Protein AF-A0A6J2Y564-F1 (afdb_monomer)

Structure (mmCIF, N/CA/C/O backbone):
data_AF-A0A6J2Y564-F1
#
_entry.id   AF-A0A6J2Y564-F1
#
loop_
_atom_site.group_PDB
_atom_site.id
_atom_site.type_symbol
_atom_site.label_atom_id
_atom_site.label_alt_id
_atom_site.label_comp_id
_atom_site.label_asym_id
_atom_site.label_entity_id
_atom_site.label_seq_id
_atom_site.pdbx_PDB_ins_code
_atom_site.Cartn_x
_atom_site.Cartn_y
_atom_site.Cartn_z
_atom_site.occupancy
_atom_site.B_iso_or_equiv
_atom_site.auth_seq_id
_atom_site.auth_comp_id
_atom_site.auth_asym_id
_atom_site.auth_atom_id
_atom_site.pdbx_PDB_model_num
ATOM 1 N N . MET A 1 1 ? 2.129 -0.750 -17.381 1.00 76.56 1 MET A N 1
ATOM 2 C CA . MET A 1 1 ? 3.018 -1.413 -16.409 1.00 76.56 1 MET A CA 1
ATOM 3 C C . MET A 1 1 ? 2.260 -1.515 -15.100 1.00 76.56 1 MET A C 1
ATOM 5 O O . MET A 1 1 ? 1.665 -0.506 -14.734 1.00 76.56 1 MET A O 1
ATOM 9 N N . PRO A 1 2 ? 2.209 -2.691 -14.457 1.00 85.94 2 PRO A N 1
ATOM 10 C CA . PRO A 1 2 ? 1.549 -2.829 -13.163 1.00 85.94 2 PRO A CA 1
ATOM 11 C C . PRO A 1 2 ? 2.363 -2.130 -12.068 1.00 85.94 2 PRO A C 1
ATOM 13 O O . PRO A 1 2 ? 3.592 -2.163 -12.100 1.00 85.94 2 PRO A O 1
ATOM 16 N N . ARG A 1 3 ? 1.668 -1.519 -11.105 1.00 89.88 3 ARG A N 1
ATOM 17 C CA . ARG A 1 3 ? 2.281 -0.888 -9.922 1.00 89.88 3 ARG A CA 1
ATOM 18 C C . ARG A 1 3 ? 2.756 -1.897 -8.881 1.00 89.88 3 ARG A C 1
ATOM 20 O O . ARG A 1 3 ? 3.649 -1.592 -8.099 1.00 89.88 3 ARG A O 1
ATOM 27 N N . TYR A 1 4 ? 2.162 -3.087 -8.864 1.00 93.25 4 TYR A N 1
ATOM 28 C CA . TYR A 1 4 ? 2.417 -4.104 -7.850 1.00 93.25 4 TYR A CA 1
ATOM 29 C C . TYR A 1 4 ? 2.691 -5.460 -8.489 1.00 93.25 4 TYR A C 1
ATOM 31 O O . TYR A 1 4 ? 2.120 -5.795 -9.529 1.00 93.25 4 TYR A O 1
ATOM 39 N N . ALA A 1 5 ? 3.555 -6.246 -7.854 1.00 95.00 5 ALA A N 1
ATOM 40 C CA . ALA A 1 5 ? 3.764 -7.649 -8.186 1.00 95.00 5 ALA A CA 1
ATOM 41 C C . ALA A 1 5 ? 4.080 -8.456 -6.923 1.00 95.00 5 ALA A C 1
ATOM 43 O O . ALA A 1 5 ? 4.632 -7.934 -5.958 1.00 95.00 5 ALA A O 1
ATOM 44 N N . VAL A 1 6 ? 3.737 -9.741 -6.935 1.00 95.62 6 VAL A N 1
ATOM 45 C CA . VAL A 1 6 ? 3.951 -10.635 -5.792 1.00 95.62 6 VAL A CA 1
ATOM 46 C C . VAL A 1 6 ? 5.373 -11.197 -5.816 1.00 95.62 6 VAL A C 1
ATOM 48 O O . VAL A 1 6 ? 5.891 -11.572 -6.874 1.00 95.62 6 VAL A O 1
ATOM 51 N N . LYS A 1 7 ? 6.007 -11.274 -4.643 1.00 95.44 7 LYS A N 1
ATOM 52 C CA . LYS A 1 7 ? 7.303 -11.933 -4.434 1.00 95.44 7 LYS A CA 1
ATOM 53 C C . LYS A 1 7 ? 7.306 -13.359 -5.005 1.00 95.44 7 LYS A C 1
ATOM 55 O O . LYS A 1 7 ? 6.347 -14.106 -4.862 1.00 95.44 7 LYS A O 1
ATOM 60 N N . GLY A 1 8 ? 8.395 -13.738 -5.669 1.00 95.94 8 GLY A N 1
ATOM 61 C CA . GLY A 1 8 ? 8.552 -15.013 -6.375 1.00 95.94 8 GLY A CA 1
ATOM 62 C C . GLY A 1 8 ? 7.826 -15.077 -7.724 1.00 95.94 8 GLY A C 1
ATOM 63 O O . GLY A 1 8 ? 8.128 -15.951 -8.532 1.00 95.94 8 GLY A O 1
ATOM 64 N N . GLY A 1 9 ? 6.922 -14.134 -8.003 1.00 95.44 9 GLY A N 1
ATOM 65 C CA . GLY A 1 9 ? 6.159 -14.064 -9.243 1.00 95.44 9 GLY A CA 1
ATOM 66 C C . GLY A 1 9 ? 6.954 -13.528 -10.436 1.00 95.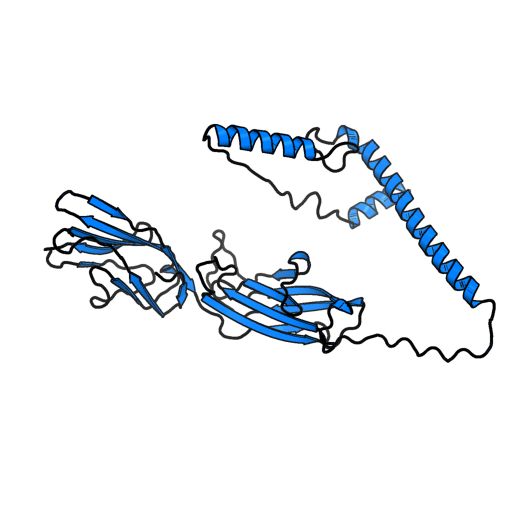44 9 GLY A C 1
ATOM 67 O O . GLY A 1 9 ? 8.188 -13.521 -10.462 1.00 95.44 9 GLY A O 1
ATOM 68 N N . SER A 1 10 ? 6.222 -13.065 -11.451 1.00 95.56 10 SER A N 1
ATOM 69 C CA . SER A 1 10 ? 6.794 -12.438 -12.644 1.00 95.56 10 SER A CA 1
ATOM 70 C C . SER A 1 10 ? 5.999 -11.209 -13.063 1.00 95.56 10 SER A C 1
ATOM 72 O O . SER A 1 10 ? 4.785 -11.172 -12.879 1.00 95.56 10 SER A O 1
ATOM 74 N N . VAL A 1 11 ? 6.669 -10.236 -13.673 1.00 94.62 11 VAL A N 1
ATOM 75 C CA . VAL A 1 11 ? 6.058 -9.010 -14.188 1.00 94.62 11 VAL A CA 1
ATOM 76 C C . VAL A 1 11 ? 6.563 -8.730 -15.597 1.00 94.62 11 VAL A C 1
ATOM 78 O O . VAL A 1 11 ? 7.736 -8.942 -15.892 1.00 94.62 11 VAL A O 1
ATOM 81 N N . THR A 1 12 ? 5.675 -8.266 -16.477 1.00 94.44 12 THR A N 1
ATOM 82 C CA . THR A 1 12 ? 6.045 -7.835 -17.832 1.00 94.44 12 THR A CA 1
ATOM 83 C C . THR A 1 12 ? 5.961 -6.320 -17.931 1.00 94.44 12 THR A C 1
ATOM 85 O O . THR A 1 12 ? 4.898 -5.728 -17.723 1.00 94.44 12 THR A O 1
ATOM 88 N N . LEU A 1 13 ? 7.084 -5.697 -18.263 1.00 93.25 13 LEU A N 1
ATOM 89 C CA . LEU A 1 13 ? 7.193 -4.2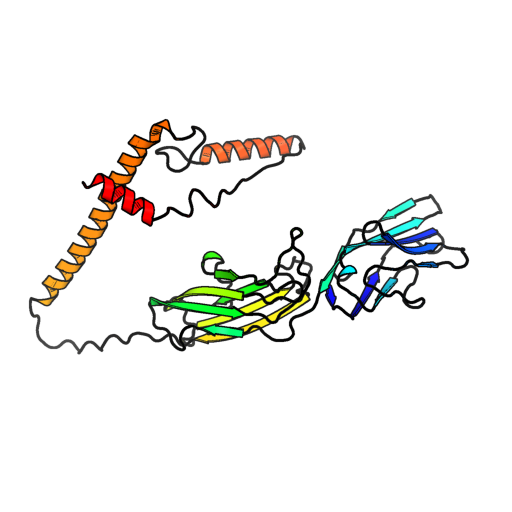73 -18.536 1.00 93.25 13 LEU A CA 1
ATOM 90 C C . LEU A 1 13 ? 7.023 -4.061 -20.041 1.00 93.25 13 LEU A C 1
ATOM 92 O O . LEU A 1 13 ? 7.479 -4.881 -20.837 1.00 93.25 13 LEU A O 1
ATOM 96 N N . ARG A 1 14 ? 6.322 -2.992 -20.429 1.00 93.62 14 ARG A N 1
ATOM 97 C CA . ARG A 1 14 ? 6.002 -2.683 -21.831 1.00 93.62 14 ARG A CA 1
ATOM 98 C C . ARG A 1 14 ? 6.425 -1.260 -22.166 1.00 93.62 14 ARG A C 1
ATOM 100 O O . ARG A 1 14 ? 6.040 -0.343 -21.443 1.00 93.62 14 ARG A O 1
ATOM 107 N N . CYS A 1 15 ? 7.150 -1.100 -23.265 1.00 92.81 15 CYS A N 1
ATOM 108 C CA . CYS A 1 15 ? 7.585 0.178 -23.803 1.00 92.81 15 CYS A CA 1
ATOM 109 C C . CYS A 1 15 ? 6.796 0.448 -25.088 1.00 92.81 15 CYS A C 1
ATOM 111 O O . CYS A 1 15 ? 7.155 -0.000 -26.178 1.00 92.81 15 CYS A O 1
ATOM 113 N N . ASN A 1 16 ? 5.669 1.145 -24.947 1.00 90.81 16 ASN A N 1
ATOM 114 C CA . ASN A 1 16 ? 4.780 1.447 -26.065 1.00 90.81 16 ASN A CA 1
ATOM 115 C C . ASN A 1 16 ? 5.221 2.744 -26.748 1.00 90.81 16 ASN A C 1
ATOM 117 O O . ASN A 1 16 ? 4.757 3.824 -26.395 1.00 90.81 16 ASN A O 1
ATOM 121 N N . TYR A 1 17 ? 6.102 2.626 -27.737 1.00 91.81 17 TYR A N 1
ATOM 122 C CA . TYR A 1 17 ? 6.496 3.730 -28.609 1.00 91.81 17 TYR A CA 1
ATOM 123 C C . TYR A 1 17 ? 5.911 3.560 -30.023 1.00 91.81 17 TYR A C 1
ATOM 125 O O . TYR A 1 17 ? 5.610 2.449 -30.467 1.00 91.81 17 TYR A O 1
ATOM 133 N N . SER A 1 18 ? 5.773 4.675 -30.744 1.00 91.12 18 SER A N 1
ATOM 134 C CA . SER A 1 18 ? 5.192 4.761 -32.097 1.00 91.12 18 SER A CA 1
ATOM 135 C C . SER A 1 18 ? 6.226 4.920 -33.225 1.00 91.12 18 SER A C 1
ATOM 137 O O . SER A 1 18 ? 5.864 5.093 -34.387 1.00 91.12 18 SER A O 1
ATOM 139 N N . VAL A 1 19 ? 7.517 4.844 -32.897 1.00 90.75 19 VAL A N 1
ATOM 140 C CA . VAL A 1 19 ? 8.640 4.795 -33.846 1.00 90.75 19 VAL A CA 1
ATOM 141 C C . VAL A 1 19 ? 8.488 3.618 -34.810 1.00 90.75 19 VAL A C 1
ATOM 143 O O . VAL A 1 19 ? 8.289 2.477 -34.389 1.00 90.75 19 VAL A O 1
ATOM 146 N N . LYS A 1 20 ? 8.617 3.894 -36.110 1.00 90.62 20 LYS A N 1
ATOM 147 C CA . LYS A 1 20 ? 8.592 2.857 -37.142 1.00 90.62 20 LYS A CA 1
ATOM 148 C C . LYS A 1 20 ? 9.872 2.004 -37.099 1.00 90.62 20 LYS A C 1
ATOM 150 O O . LYS A 1 20 ? 10.947 2.571 -36.879 1.00 90.62 20 LYS A O 1
ATOM 155 N N . PRO A 1 21 ? 9.804 0.683 -37.353 1.00 88.94 21 PRO A N 1
ATOM 156 C CA . PRO A 1 21 ? 10.964 -0.208 -37.270 1.00 88.94 21 PRO A CA 1
ATOM 157 C C . PRO A 1 21 ? 12.165 0.246 -38.108 1.00 88.94 21 PRO A C 1
ATOM 159 O O . PRO A 1 21 ? 13.310 0.054 -37.706 1.00 88.94 21 PRO A O 1
ATOM 162 N N . GLU A 1 22 ? 11.940 0.877 -39.262 1.00 90.38 22 GLU A N 1
ATOM 163 C CA . GLU A 1 22 ? 12.984 1.419 -40.134 1.00 90.38 22 GLU A CA 1
ATOM 164 C C . GLU A 1 22 ? 13.801 2.545 -39.481 1.00 90.38 22 GLU A C 1
ATOM 166 O O . GLU A 1 22 ? 15.002 2.624 -39.724 1.00 90.38 22 GLU A O 1
ATOM 171 N N . HIS A 1 23 ? 13.181 3.354 -38.620 1.00 91.94 23 HIS A N 1
ATOM 172 C CA . HIS A 1 23 ? 13.775 4.546 -38.004 1.00 91.94 23 HIS A CA 1
ATOM 173 C C . HIS A 1 23 ? 14.333 4.300 -36.602 1.00 91.94 23 HIS A C 1
ATOM 175 O O . HIS A 1 23 ? 15.101 5.116 -36.087 1.00 91.94 23 HIS A O 1
ATOM 181 N N . LEU A 1 24 ? 13.933 3.195 -35.975 1.00 92.56 24 LEU A N 1
ATOM 182 C CA . LEU A 1 24 ? 14.399 2.830 -34.651 1.00 92.56 24 LEU A CA 1
ATOM 183 C C . LEU A 1 24 ? 15.890 2.493 -34.669 1.00 92.56 24 LEU A C 1
ATOM 185 O O . LEU A 1 24 ? 16.340 1.665 -35.459 1.00 92.56 24 LEU A O 1
ATOM 189 N N . HIS A 1 25 ? 16.632 3.087 -33.743 1.00 94.25 25 HIS A N 1
ATOM 190 C CA . HIS A 1 25 ? 18.052 2.822 -33.555 1.00 94.25 25 HIS A CA 1
ATOM 191 C C . HIS A 1 25 ? 18.307 1.964 -32.312 1.00 94.25 25 HIS A C 1
ATOM 193 O O . HIS A 1 25 ? 19.020 0.959 -32.370 1.00 94.25 25 HIS A O 1
ATOM 199 N N . LYS A 1 26 ? 17.712 2.348 -31.176 1.00 95.06 26 LYS A N 1
ATOM 200 C CA . LYS A 1 26 ? 18.028 1.761 -29.871 1.00 95.06 26 LYS A CA 1
ATOM 201 C C . LYS A 1 26 ? 16.852 1.861 -28.899 1.00 95.06 26 LYS A C 1
ATOM 203 O O . LYS A 1 26 ? 16.151 2.871 -28.890 1.00 95.06 26 LYS A O 1
ATOM 208 N N . VAL A 1 27 ? 16.681 0.837 -28.061 1.00 96.12 27 VAL A N 1
ATOM 209 C CA . VAL A 1 27 ? 15.759 0.839 -26.911 1.00 96.12 27 VAL A CA 1
ATOM 210 C C . VAL A 1 27 ? 16.530 0.439 -25.660 1.00 96.12 27 VAL A C 1
ATOM 212 O O . VAL A 1 27 ? 17.226 -0.575 -25.657 1.00 96.12 27 VAL A O 1
ATOM 215 N N . GLU A 1 28 ? 16.420 1.225 -24.595 1.00 96.19 28 GLU A N 1
ATOM 216 C CA . GLU A 1 28 ? 17.064 0.967 -23.306 1.00 96.19 28 GLU A CA 1
ATOM 217 C C . GLU A 1 28 ? 16.005 0.874 -22.212 1.00 96.19 28 GLU A C 1
ATOM 219 O O . GLU A 1 28 ? 15.118 1.715 -22.132 1.00 96.19 28 GLU A O 1
ATOM 224 N N . TRP A 1 29 ? 16.107 -0.145 -21.367 1.00 95.69 29 TRP A N 1
ATOM 225 C CA . TRP A 1 29 ? 15.261 -0.354 -20.198 1.00 95.69 29 TRP A CA 1
ATOM 226 C C . TRP A 1 29 ? 16.064 -0.061 -18.948 1.00 95.69 29 TRP A C 1
ATOM 228 O O . TRP A 1 29 ? 17.158 -0.609 -18.788 1.00 95.69 29 TRP A O 1
ATOM 238 N N . LEU A 1 30 ? 15.518 0.772 -18.068 1.00 95.19 30 LEU A N 1
ATOM 239 C CA . LEU A 1 30 ? 16.213 1.242 -16.879 1.00 95.19 30 LEU A CA 1
ATOM 240 C C . LEU A 1 30 ? 15.359 1.046 -15.628 1.00 95.19 30 LEU A C 1
ATOM 242 O O . LEU A 1 30 ? 14.127 1.090 -15.684 1.00 95.19 30 LEU A O 1
ATOM 246 N N . LYS A 1 31 ? 16.044 0.840 -14.501 1.00 94.75 31 LYS A N 1
ATOM 247 C CA . LYS A 1 31 ? 15.491 0.902 -13.148 1.00 94.75 31 LYS A CA 1
ATOM 248 C C . LYS A 1 31 ? 16.293 1.936 -12.362 1.00 94.75 31 LYS A C 1
ATOM 250 O O . LYS A 1 31 ? 17.443 1.681 -12.020 1.00 94.75 31 LYS A O 1
ATOM 255 N N . GLY A 1 32 ? 15.709 3.096 -12.077 1.00 91.38 32 GLY A N 1
ATOM 256 C CA . GLY A 1 32 ? 16.474 4.240 -11.572 1.00 91.38 32 GLY A CA 1
ATOM 257 C C . GLY A 1 32 ? 17.597 4.608 -12.550 1.00 91.38 32 GLY A C 1
ATOM 258 O O . GLY A 1 32 ? 17.326 4.977 -13.691 1.00 91.38 32 GLY A O 1
ATOM 259 N N . GLU A 1 33 ? 18.850 4.466 -12.130 1.00 90.00 33 GLU A N 1
ATOM 260 C CA . GLU A 1 33 ? 20.025 4.722 -12.980 1.00 90.00 33 GLU A CA 1
ATOM 261 C C . GLU A 1 33 ? 20.599 3.445 -13.626 1.00 90.00 33 GLU A C 1
ATOM 263 O O . GLU A 1 33 ? 21.402 3.518 -14.560 1.00 90.00 33 GLU A O 1
ATOM 268 N N . ASP A 1 34 ? 20.155 2.263 -13.186 1.00 92.69 34 ASP A N 1
ATOM 269 C CA . ASP A 1 34 ? 20.691 0.980 -13.635 1.00 92.69 34 ASP A CA 1
ATOM 270 C C . ASP A 1 34 ? 20.074 0.543 -14.968 1.00 92.69 34 ASP A C 1
ATOM 272 O O . ASP A 1 34 ? 18.851 0.458 -15.122 1.00 92.69 34 ASP A O 1
ATOM 276 N N . LYS A 1 35 ? 20.924 0.187 -15.938 1.00 94.06 35 LYS A N 1
ATOM 277 C CA . LYS A 1 35 ? 20.485 -0.395 -17.215 1.00 94.06 35 LYS A CA 1
ATOM 278 C C . LYS A 1 35 ? 20.182 -1.879 -17.054 1.00 94.06 35 LYS A C 1
ATOM 280 O O . LYS A 1 35 ? 21.032 -2.644 -16.616 1.00 94.06 35 LYS A O 1
ATOM 285 N N . LEU A 1 36 ? 18.998 -2.293 -17.492 1.00 94.38 36 LEU A N 1
ATOM 286 C CA . LEU A 1 36 ? 18.518 -3.676 -17.413 1.00 94.38 36 LEU A CA 1
ATOM 287 C C . LEU A 1 36 ? 18.743 -4.422 -18.726 1.00 94.38 36 LEU A C 1
ATOM 289 O O . LEU A 1 36 ? 19.317 -5.510 -18.759 1.00 94.38 36 LEU A O 1
ATOM 293 N N . VAL A 1 37 ? 18.281 -3.814 -19.822 1.00 95.06 37 VAL A N 1
ATOM 294 C CA . VAL A 1 37 ? 18.328 -4.366 -21.178 1.00 95.06 37 VAL A CA 1
ATOM 295 C C . VAL A 1 37 ? 18.544 -3.234 -22.166 1.00 95.06 37 VAL A C 1
ATOM 297 O O . VAL A 1 37 ? 17.922 -2.181 -22.065 1.00 95.06 37 VAL A O 1
ATOM 300 N N . GLN A 1 38 ? 19.405 -3.462 -23.148 1.00 95.44 38 GLN A N 1
ATOM 301 C CA . GLN A 1 38 ? 19.625 -2.574 -24.276 1.00 95.44 38 GLN A CA 1
ATOM 302 C C . GLN A 1 38 ? 19.476 -3.369 -25.567 1.00 95.44 38 GLN A C 1
ATOM 304 O O . GLN A 1 38 ? 20.167 -4.366 -25.767 1.00 95.44 38 GLN A O 1
ATOM 309 N N . TYR A 1 39 ? 18.618 -2.880 -26.450 1.00 95.31 39 TYR A N 1
ATOM 310 C CA . TYR A 1 39 ? 18.485 -3.318 -27.830 1.00 95.31 39 TYR A CA 1
ATOM 311 C C . TYR A 1 39 ? 19.121 -2.284 -28.760 1.00 95.31 39 TYR A C 1
ATOM 313 O O . TYR A 1 39 ? 18.840 -1.095 -28.628 1.00 95.31 39 TYR A O 1
ATOM 321 N N . VAL A 1 40 ? 19.951 -2.727 -29.707 1.00 95.06 40 VAL A N 1
ATOM 322 C CA . VAL A 1 40 ? 20.530 -1.887 -30.767 1.00 95.06 40 VAL A CA 1
ATOM 323 C C . VAL A 1 40 ? 20.298 -2.553 -32.116 1.00 95.06 40 VAL A C 1
ATOM 325 O O . VAL A 1 40 ? 20.744 -3.683 -32.350 1.00 95.06 40 VAL A O 1
ATOM 328 N N . LYS A 1 41 ? 19.631 -1.840 -33.025 1.00 92.62 41 LYS A N 1
ATOM 329 C CA . LYS A 1 41 ? 19.325 -2.343 -34.364 1.00 92.62 41 LYS A CA 1
ATOM 330 C C . LYS A 1 41 ? 20.614 -2.598 -35.156 1.00 92.62 41 LYS A C 1
ATOM 332 O O . LYS A 1 41 ? 21.542 -1.799 -35.141 1.00 92.62 41 LYS A O 1
ATOM 337 N N . GLY A 1 42 ? 20.682 -3.738 -35.847 1.00 89.81 42 GLY A N 1
ATOM 338 C CA . GLY A 1 42 ? 21.816 -4.106 -36.709 1.00 89.81 42 GLY A CA 1
ATOM 339 C C . GLY A 1 42 ? 23.053 -4.664 -35.987 1.00 89.81 42 GLY A C 1
ATOM 340 O O . GLY A 1 42 ? 23.961 -5.166 -36.650 1.00 89.81 42 GLY A O 1
ATOM 341 N N . ARG A 1 43 ? 23.097 -4.652 -34.647 1.00 93.06 43 ARG A N 1
ATOM 342 C CA . ARG A 1 43 ? 24.206 -5.227 -33.866 1.00 93.06 43 ARG A CA 1
ATOM 343 C C . ARG A 1 43 ? 24.062 -6.748 -33.702 1.00 93.06 43 ARG A C 1
ATOM 345 O O . ARG A 1 43 ? 22.955 -7.275 -33.645 1.00 93.06 43 ARG A O 1
ATOM 352 N N . LYS A 1 44 ? 25.187 -7.467 -33.573 1.00 92.44 44 LYS A N 1
ATOM 353 C CA . LYS A 1 44 ? 25.237 -8.897 -33.206 1.00 92.44 44 LYS A CA 1
ATOM 354 C C . LYS A 1 44 ? 26.105 -9.100 -31.944 1.00 92.44 44 LYS A C 1
ATOM 356 O O . LYS A 1 44 ? 27.306 -8.852 -32.028 1.00 92.44 44 LYS A O 1
ATOM 361 N N . PRO A 1 45 ? 25.543 -9.534 -30.795 1.00 91.81 45 PRO A N 1
ATOM 362 C CA . PRO A 1 45 ? 24.111 -9.705 -30.533 1.00 91.81 45 PRO A CA 1
ATOM 363 C C . PRO A 1 45 ? 23.375 -8.355 -30.491 1.00 91.81 45 PRO A C 1
ATOM 365 O O . PRO A 1 45 ? 23.952 -7.338 -30.106 1.00 91.81 45 PRO A O 1
ATOM 368 N N . ALA A 1 46 ? 22.099 -8.356 -30.887 1.00 92.75 46 ALA A N 1
ATOM 369 C CA . ALA A 1 46 ? 21.264 -7.150 -30.897 1.00 92.75 46 ALA A CA 1
ATOM 370 C C . ALA A 1 46 ? 20.901 -6.676 -29.482 1.00 92.75 46 ALA A C 1
ATOM 372 O O . ALA A 1 46 ? 20.626 -5.497 -29.278 1.00 92.75 46 ALA A O 1
ATOM 373 N N . PHE A 1 47 ? 20.934 -7.589 -28.508 1.00 94.56 47 PHE A N 1
ATOM 374 C CA . PHE A 1 47 ? 20.594 -7.321 -27.120 1.00 94.56 47 PHE A CA 1
ATOM 375 C C . PHE A 1 47 ? 21.806 -7.463 -26.206 1.00 94.56 47 PHE A C 1
ATOM 377 O O . PHE A 1 47 ? 22.609 -8.391 -26.338 1.00 94.56 47 PHE A O 1
ATOM 384 N N . ARG A 1 48 ? 21.884 -6.564 -25.229 1.00 94.50 48 ARG A N 1
ATOM 385 C CA . ARG A 1 48 ? 22.754 -6.659 -24.061 1.00 94.50 48 ARG A CA 1
ATOM 386 C C . ARG A 1 48 ? 21.877 -6.582 -22.818 1.00 94.50 48 ARG A C 1
ATOM 388 O O . ARG A 1 48 ? 21.091 -5.652 -22.691 1.00 94.50 48 ARG A O 1
ATOM 395 N N . ALA A 1 49 ? 22.012 -7.555 -21.928 1.00 93.81 49 ALA A N 1
ATOM 396 C CA . ALA A 1 49 ? 21.305 -7.601 -20.654 1.00 93.81 49 ALA A CA 1
ATOM 397 C C . ALA A 1 49 ? 22.316 -7.571 -19.507 1.00 93.81 49 ALA A C 1
ATOM 399 O O . ALA A 1 49 ? 23.431 -8.083 -19.652 1.00 93.81 49 ALA A O 1
ATOM 400 N N . TRP A 1 50 ? 21.918 -6.974 -18.391 1.00 94.06 50 TRP A N 1
ATOM 401 C CA . TRP A 1 50 ? 22.697 -6.917 -17.158 1.00 94.06 50 TRP A CA 1
ATOM 402 C C . TRP A 1 50 ? 21.974 -7.668 -16.040 1.00 94.06 50 TRP A C 1
ATOM 404 O O . TRP A 1 50 ? 20.791 -7.995 -16.158 1.00 94.06 50 TRP A O 1
ATOM 414 N N . GLU A 1 51 ? 22.696 -7.972 -14.962 1.00 91.25 51 GLU A N 1
ATOM 415 C CA . GLU A 1 51 ? 22.079 -8.524 -13.758 1.00 91.25 51 GLU A CA 1
ATOM 416 C C . GLU A 1 51 ? 21.158 -7.489 -13.115 1.00 91.25 51 GLU A C 1
ATOM 418 O O . GLU A 1 51 ? 21.491 -6.309 -13.023 1.00 91.25 51 GLU A O 1
ATOM 423 N N . ILE A 1 52 ? 19.984 -7.945 -12.679 1.00 89.75 52 ILE A N 1
ATOM 424 C CA . ILE A 1 52 ? 18.946 -7.079 -12.131 1.00 89.75 52 ILE A CA 1
ATOM 425 C C . ILE A 1 52 ? 18.815 -7.390 -10.643 1.00 89.75 52 ILE A C 1
ATOM 427 O O . ILE A 1 52 ? 18.419 -8.507 -10.291 1.00 89.75 52 ILE A O 1
ATOM 431 N N . PRO A 1 53 ? 19.097 -6.427 -9.749 1.00 89.12 53 PRO A N 1
ATOM 432 C CA . PRO A 1 53 ? 18.912 -6.627 -8.322 1.00 89.12 53 PRO A CA 1
ATOM 433 C C . PRO A 1 53 ? 17.476 -7.060 -8.012 1.00 89.12 53 PRO A C 1
ATOM 435 O O . PRO A 1 53 ? 16.514 -6.326 -8.236 1.00 89.12 53 PRO A O 1
ATOM 438 N N . GLY A 1 54 ? 17.339 -8.283 -7.505 1.00 92.12 54 GLY A N 1
ATOM 439 C CA . GLY A 1 54 ? 16.061 -8.855 -7.102 1.00 92.12 54 GLY A CA 1
ATOM 440 C C . GLY A 1 54 ? 15.173 -9.405 -8.215 1.00 92.12 54 GLY A C 1
ATOM 441 O O . GLY A 1 54 ? 14.003 -9.665 -7.952 1.00 92.12 54 GLY A O 1
ATOM 442 N N . ALA A 1 55 ? 15.680 -9.616 -9.430 1.00 95.25 55 ALA A N 1
ATOM 443 C CA . ALA A 1 55 ? 14.921 -10.296 -10.476 1.00 95.25 55 ALA A CA 1
ATOM 444 C C . ALA A 1 55 ? 15.812 -11.128 -11.402 1.00 95.25 55 ALA A C 1
ATOM 446 O O . ALA A 1 55 ? 16.975 -10.813 -11.636 1.00 95.25 55 ALA A O 1
ATOM 447 N N . LYS A 1 56 ? 15.235 -12.179 -11.987 1.00 93.94 56 LYS A N 1
ATOM 448 C CA . LYS A 1 56 ? 15.855 -12.969 -13.054 1.00 93.94 56 LYS A CA 1
ATOM 449 C C . LYS A 1 56 ? 15.289 -12.580 -14.411 1.00 93.94 56 LYS A C 1
ATOM 451 O O . LYS A 1 56 ? 14.067 -12.501 -14.584 1.00 93.94 56 LYS A O 1
ATOM 456 N N . LEU A 1 57 ? 16.187 -12.410 -15.376 1.00 92.56 57 LEU A N 1
ATOM 457 C CA . LEU A 1 57 ? 15.868 -12.128 -16.768 1.00 92.56 57 LEU A CA 1
ATOM 458 C C . LEU A 1 57 ? 16.461 -13.222 -17.666 1.00 92.56 57 LEU A C 1
ATOM 460 O O . LEU A 1 57 ? 17.677 -13.392 -17.731 1.00 92.56 57 LEU A O 1
ATOM 464 N N . HIS A 1 58 ? 15.592 -13.966 -18.350 1.00 89.19 58 HIS A N 1
ATOM 465 C CA . HIS A 1 58 ? 15.976 -15.031 -19.280 1.00 89.19 58 HIS A CA 1
ATOM 466 C C . HIS A 1 58 ? 16.021 -14.506 -20.728 1.00 89.19 58 HIS A C 1
ATOM 468 O O . HIS A 1 58 ? 15.457 -13.457 -21.030 1.00 89.19 58 HIS A O 1
ATOM 474 N N . LYS A 1 59 ? 16.727 -15.198 -21.634 1.00 82.19 59 LYS A N 1
ATOM 475 C CA . LYS A 1 59 ? 16.941 -14.730 -23.025 1.00 82.19 59 LYS A CA 1
ATOM 476 C C . LYS A 1 59 ? 15.657 -14.652 -23.858 1.00 82.19 59 LYS A C 1
ATOM 478 O O . LYS A 1 59 ? 15.581 -13.860 -24.783 1.00 82.19 59 LYS A O 1
ATOM 483 N N . ASP A 1 60 ? 14.677 -15.475 -23.525 1.00 84.69 60 ASP A N 1
ATOM 484 C CA . ASP A 1 60 ? 13.342 -15.576 -24.118 1.00 84.69 60 ASP A CA 1
ATOM 485 C C . ASP A 1 60 ? 12.325 -14.618 -23.476 1.00 84.69 60 ASP A C 1
ATOM 487 O O . ASP A 1 60 ? 11.177 -14.532 -23.902 1.00 84.69 60 ASP A O 1
ATOM 491 N N . HIS A 1 61 ? 12.740 -13.881 -22.447 1.00 85.06 61 HIS A N 1
ATOM 492 C CA . HIS A 1 61 ? 11.877 -12.984 -21.689 1.00 85.06 61 HIS A CA 1
ATOM 493 C C . HIS A 1 61 ? 11.963 -11.525 -22.144 1.00 85.06 61 HIS A C 1
ATOM 495 O O . HIS A 1 61 ? 11.375 -10.666 -21.491 1.00 85.06 61 HIS A O 1
ATOM 501 N N . TYR A 1 62 ? 12.688 -11.209 -23.214 1.00 86.56 62 TYR A N 1
ATOM 502 C CA . TYR A 1 62 ? 12.755 -9.845 -23.717 1.00 86.56 62 TYR A CA 1
ATOM 503 C C . TYR A 1 62 ? 12.706 -9.770 -25.236 1.00 86.56 62 TYR A C 1
ATOM 505 O O . TYR A 1 62 ? 13.305 -10.570 -25.951 1.00 86.56 62 TYR A O 1
ATOM 513 N N . ASP A 1 63 ? 12.020 -8.740 -25.704 1.00 87.12 63 ASP A N 1
ATOM 514 C CA . ASP A 1 63 ? 12.066 -8.256 -27.069 1.00 87.12 63 ASP A CA 1
ATOM 515 C C . ASP A 1 63 ? 12.291 -6.735 -27.052 1.00 87.12 63 ASP A C 1
ATOM 517 O O . ASP A 1 63 ? 12.605 -6.121 -26.031 1.00 87.12 63 ASP A O 1
ATOM 521 N N . GLU A 1 64 ? 12.185 -6.115 -28.217 1.00 83.00 64 GLU A N 1
ATOM 522 C CA . GLU A 1 64 ? 12.346 -4.674 -28.403 1.00 83.00 64 GLU A CA 1
ATOM 523 C C . GLU A 1 64 ? 11.329 -3.828 -27.602 1.00 83.00 64 GLU A C 1
ATOM 525 O O . GLU A 1 64 ? 11.617 -2.684 -27.252 1.00 83.00 64 GLU A O 1
ATOM 530 N N . LYS A 1 65 ? 10.143 -4.368 -27.303 1.00 90.56 65 LYS A N 1
ATOM 531 C CA . LYS A 1 65 ? 9.007 -3.665 -26.682 1.00 90.56 65 LYS A CA 1
ATOM 532 C C . LYS A 1 65 ? 8.610 -4.204 -25.311 1.00 90.56 65 LYS A C 1
ATOM 534 O O . LYS A 1 65 ? 7.887 -3.513 -24.588 1.00 90.56 65 LYS A O 1
ATOM 539 N N . HIS A 1 66 ? 9.088 -5.378 -24.917 1.00 93.12 66 HIS A N 1
ATOM 540 C CA . HIS A 1 66 ? 8.706 -6.045 -23.679 1.00 93.12 66 HIS A CA 1
ATOM 541 C C . HIS A 1 66 ? 9.912 -6.636 -22.962 1.00 93.12 66 HIS A C 1
ATOM 543 O O . HIS A 1 66 ? 10.772 -7.243 -23.590 1.00 93.12 66 HIS A O 1
ATOM 549 N N . ILE A 1 67 ? 9.922 -6.542 -21.632 1.00 93.88 67 ILE A N 1
ATOM 550 C CA . ILE A 1 67 ? 10.819 -7.336 -20.783 1.00 93.88 67 ILE A CA 1
ATOM 551 C C . ILE A 1 67 ? 10.022 -8.007 -19.668 1.00 93.88 67 ILE A C 1
ATOM 553 O O . ILE A 1 67 ? 9.165 -7.383 -19.041 1.00 93.88 67 ILE A O 1
ATOM 557 N N . ARG A 1 68 ? 10.294 -9.285 -19.412 1.00 94.75 68 ARG A N 1
ATOM 558 C CA . ARG A 1 68 ? 9.651 -10.084 -18.371 1.00 94.75 68 ARG A CA 1
ATOM 559 C C . ARG A 1 68 ? 10.651 -10.436 -17.278 1.00 94.75 68 ARG A C 1
ATOM 561 O O . ARG A 1 68 ? 11.533 -11.277 -17.438 1.00 94.75 68 ARG A O 1
ATOM 568 N N . LEU A 1 69 ? 10.458 -9.811 -16.128 1.00 95.12 69 LEU A N 1
ATOM 569 C CA . LEU A 1 69 ? 11.208 -10.088 -14.912 1.00 95.12 69 LEU A CA 1
ATOM 570 C C . LEU A 1 69 ? 10.532 -11.242 -14.170 1.00 95.12 69 LEU A C 1
ATOM 572 O O . LEU A 1 69 ? 9.308 -11.268 -14.046 1.00 95.12 69 LEU A O 1
ATOM 576 N N . SER A 1 70 ? 11.310 -12.204 -13.686 1.00 95.88 70 SER A N 1
ATOM 577 C CA . SER A 1 70 ? 10.816 -13.409 -13.003 1.00 95.88 70 SER A CA 1
ATOM 578 C C . SER A 1 70 ? 11.546 -13.646 -11.687 1.00 95.88 70 SER A C 1
ATOM 580 O O . SER A 1 70 ? 12.632 -13.104 -11.485 1.00 95.88 70 SER A O 1
ATOM 582 N N . ASN A 1 71 ? 10.959 -14.456 -10.800 1.00 95.81 71 ASN A N 1
ATOM 583 C CA . ASN A 1 71 ? 11.498 -14.740 -9.469 1.00 95.81 71 ASN A CA 1
ATOM 584 C C . ASN A 1 71 ? 11.824 -13.443 -8.707 1.00 95.81 71 ASN A C 1
ATOM 586 O O . ASN A 1 71 ? 12.966 -13.179 -8.330 1.00 95.81 71 ASN A O 1
ATOM 590 N N . LEU A 1 72 ? 10.802 -12.593 -8.584 1.00 96.38 72 LEU A N 1
ATOM 591 C CA . LEU A 1 72 ? 10.927 -11.255 -8.016 1.00 96.38 72 LEU A CA 1
ATOM 592 C C . LEU A 1 72 ? 11.223 -11.311 -6.514 1.00 96.38 72 LEU A C 1
ATOM 594 O O . LEU A 1 72 ? 10.546 -12.001 -5.754 1.00 96.38 72 LEU A O 1
ATOM 598 N N . THR A 1 73 ? 12.184 -10.520 -6.061 1.00 94.94 73 THR A N 1
ATOM 599 C CA . THR A 1 73 ? 12.439 -10.244 -4.646 1.00 94.94 73 THR A CA 1
ATOM 600 C C . THR A 1 73 ? 12.155 -8.775 -4.357 1.00 94.94 73 THR A C 1
ATOM 602 O O . THR A 1 73 ? 11.971 -7.974 -5.271 1.00 94.94 73 THR A O 1
ATOM 605 N N . PHE A 1 74 ? 12.139 -8.378 -3.084 1.00 92.62 74 PHE A N 1
ATOM 606 C CA . PHE A 1 74 ? 11.844 -6.989 -2.721 1.00 92.62 74 PHE A CA 1
ATOM 607 C C . PHE A 1 74 ? 12.807 -5.965 -3.338 1.00 92.62 74 PHE A C 1
ATOM 609 O O . PHE A 1 74 ? 12.393 -4.836 -3.600 1.00 92.62 74 PHE A O 1
ATOM 616 N N . ALA A 1 75 ? 14.047 -6.370 -3.638 1.00 92.75 75 ALA A N 1
ATOM 617 C CA . ALA A 1 75 ? 15.034 -5.524 -4.301 1.00 92.75 75 ALA A CA 1
ATOM 618 C C . ALA A 1 75 ? 14.648 -5.161 -5.746 1.00 92.75 75 ALA A C 1
ATOM 620 O O . ALA A 1 75 ? 15.174 -4.184 -6.267 1.00 92.75 75 ALA A O 1
ATOM 621 N N . ALA A 1 76 ? 13.700 -5.868 -6.375 1.00 94.44 76 ALA A N 1
ATOM 622 C CA . ALA A 1 76 ? 13.147 -5.472 -7.671 1.00 94.44 76 ALA A CA 1
ATOM 623 C C . ALA A 1 76 ? 12.183 -4.277 -7.579 1.00 94.44 76 ALA A C 1
ATOM 625 O O . ALA A 1 76 ? 11.791 -3.744 -8.615 1.00 94.44 76 ALA A O 1
ATOM 626 N N . SER A 1 77 ? 11.811 -3.815 -6.384 1.00 94.12 77 SER A N 1
ATOM 627 C CA . SER A 1 77 ? 11.014 -2.591 -6.257 1.00 94.12 77 SER A CA 1
ATOM 628 C C . SER A 1 77 ? 11.821 -1.369 -6.708 1.00 94.12 77 SER A C 1
ATOM 630 O O . SER A 1 77 ? 13.038 -1.313 -6.504 1.00 94.12 77 SER A O 1
ATOM 632 N N . GLY A 1 78 ? 11.161 -0.401 -7.336 1.00 94.00 78 GLY A N 1
ATOM 633 C CA . GLY A 1 78 ? 11.777 0.839 -7.807 1.00 94.00 78 GLY A CA 1
ATOM 634 C C . GLY A 1 78 ? 11.071 1.431 -9.021 1.00 94.00 78 GLY A C 1
ATOM 635 O O . GLY A 1 78 ? 10.061 0.900 -9.482 1.00 94.00 78 GLY A O 1
ATOM 636 N N . SER A 1 79 ? 11.630 2.523 -9.538 1.00 95.31 79 SER A N 1
ATOM 637 C CA . SER A 1 79 ? 11.091 3.233 -10.696 1.00 95.31 79 SER A CA 1
ATOM 638 C C . SER A 1 79 ? 11.678 2.701 -11.995 1.00 95.31 79 SER A C 1
ATOM 640 O O . SER A 1 79 ? 12.899 2.613 -12.125 1.00 95.31 79 SER A O 1
ATOM 642 N N . TYR A 1 80 ? 10.822 2.351 -12.949 1.00 95.56 80 TYR A N 1
ATOM 643 C CA . TYR A 1 80 ? 11.208 1.796 -14.241 1.00 95.56 80 TYR A CA 1
ATOM 644 C C . TYR A 1 80 ? 10.750 2.698 -15.379 1.00 95.56 80 TYR A C 1
ATOM 646 O O . TYR A 1 80 ? 9.629 3.207 -15.373 1.00 95.56 80 TYR A O 1
ATOM 654 N N . TYR A 1 81 ? 11.591 2.829 -16.395 1.00 95.88 81 TYR A N 1
ATOM 655 C CA . TYR A 1 81 ? 11.279 3.559 -17.619 1.00 95.88 81 TYR A CA 1
ATOM 656 C C . TYR A 1 81 ? 12.064 2.975 -18.791 1.00 95.88 81 TYR A C 1
ATOM 658 O O . TYR A 1 81 ? 13.001 2.188 -18.616 1.00 95.88 81 TYR A O 1
ATOM 666 N N . CYS A 1 82 ? 11.652 3.336 -20.002 1.00 95.88 82 CYS A N 1
ATOM 667 C CA . CYS A 1 82 ? 12.388 3.014 -21.210 1.00 95.88 82 CYS A CA 1
ATOM 668 C C . CYS A 1 82 ? 12.811 4.284 -21.946 1.00 95.88 82 CYS A C 1
ATOM 670 O O . CYS A 1 82 ? 12.103 5.286 -21.938 1.00 95.88 82 CYS A O 1
ATOM 672 N N . ILE A 1 83 ? 13.959 4.222 -22.612 1.00 96.31 83 ILE A N 1
ATOM 673 C CA . ILE A 1 83 ? 14.467 5.267 -23.497 1.00 96.31 83 ILE A CA 1
ATOM 674 C C . ILE A 1 83 ? 14.483 4.712 -24.915 1.00 96.31 83 ILE A C 1
ATOM 676 O O . ILE A 1 83 ? 15.019 3.631 -25.160 1.00 96.31 83 ILE A O 1
ATOM 680 N N . VAL A 1 84 ? 13.917 5.463 -25.855 1.00 96.38 84 VAL A N 1
ATOM 681 C CA . VAL A 1 84 ? 13.852 5.097 -27.270 1.00 96.38 84 VAL A CA 1
ATOM 682 C C . VAL A 1 84 ? 14.601 6.139 -28.088 1.00 96.38 84 VAL A C 1
ATOM 684 O O . VAL A 1 84 ? 14.315 7.333 -27.999 1.00 96.38 84 VAL A O 1
ATOM 687 N N . SER A 1 85 ? 15.551 5.679 -28.902 1.00 95.31 85 SER A N 1
ATOM 688 C CA . SER A 1 85 ? 16.333 6.516 -29.812 1.00 95.31 85 SER A CA 1
ATOM 689 C C . SER A 1 85 ? 16.037 6.176 -31.271 1.00 95.31 85 SER A C 1
ATOM 691 O O . SER A 1 85 ? 15.993 5.005 -31.661 1.00 95.31 85 SER A O 1
ATOM 693 N N . MET A 1 86 ? 15.893 7.219 -32.082 1.00 93.38 86 MET A N 1
ATOM 694 C CA . MET A 1 86 ? 15.747 7.191 -33.535 1.00 93.38 86 MET A CA 1
ATOM 695 C C . MET A 1 86 ? 17.003 7.755 -34.199 1.00 93.38 86 MET A C 1
ATOM 697 O O . MET A 1 86 ? 17.673 8.606 -33.618 1.00 93.38 86 MET A O 1
ATOM 701 N N . GLU A 1 87 ? 17.297 7.302 -35.416 1.00 84.38 87 GLU A N 1
ATOM 702 C CA . GLU A 1 87 ? 18.452 7.772 -36.202 1.00 84.38 87 GLU A CA 1
ATOM 703 C C . GLU A 1 87 ? 18.043 8.497 -37.495 1.00 84.38 87 GLU A C 1
ATOM 705 O O . GLU A 1 87 ? 18.763 9.368 -37.973 1.00 84.38 87 GLU A O 1
ATOM 710 N N . THR A 1 88 ? 16.869 8.196 -38.056 1.00 79.50 88 THR A N 1
ATOM 711 C CA . THR A 1 88 ? 16.382 8.786 -39.315 1.00 79.50 88 THR A CA 1
ATOM 712 C C . THR A 1 88 ? 14.930 9.239 -39.143 1.00 79.50 88 THR A C 1
ATOM 714 O O . THR A 1 88 ? 14.149 8.471 -38.579 1.00 79.50 88 THR A O 1
ATOM 717 N N . PRO A 1 89 ? 14.514 10.438 -39.606 1.00 70.12 89 PRO A N 1
ATOM 718 C CA . PRO A 1 89 ? 15.250 11.454 -40.383 1.00 70.12 89 PRO A CA 1
ATOM 719 C C . PRO A 1 89 ? 16.134 12.407 -39.557 1.00 70.12 89 PRO A C 1
ATOM 721 O O . PRO A 1 89 ? 16.878 13.197 -40.129 1.00 70.12 89 PRO A O 1
ATOM 724 N N . SER A 1 90 ? 16.072 12.342 -38.230 1.00 79.19 90 SER A N 1
ATOM 725 C CA . SER A 1 90 ? 16.936 13.086 -37.312 1.00 79.19 90 SER A CA 1
ATOM 726 C C . SER A 1 90 ? 17.202 12.247 -36.064 1.00 79.19 90 SER A C 1
ATOM 728 O O . SER A 1 90 ? 16.379 11.407 -35.686 1.00 79.19 90 SER A O 1
ATOM 730 N N . ILE A 1 91 ? 18.355 12.463 -35.420 1.00 86.38 91 ILE A N 1
ATOM 731 C CA . ILE A 1 91 ? 18.662 11.805 -34.149 1.00 86.38 91 ILE A CA 1
ATOM 732 C C . ILE A 1 91 ? 17.748 12.399 -33.084 1.00 86.38 91 ILE A C 1
ATOM 734 O O . ILE A 1 91 ? 17.851 13.576 -32.739 1.00 86.38 91 ILE A O 1
ATOM 738 N N . PHE A 1 92 ? 16.859 11.568 -32.559 1.00 90.62 92 PHE A N 1
ATOM 739 C CA . PHE A 1 92 ? 15.934 11.945 -31.504 1.00 90.62 92 PHE A CA 1
ATOM 740 C C . PHE A 1 92 ? 15.936 10.864 -30.435 1.00 90.62 92 PHE A C 1
ATOM 742 O O . PHE A 1 92 ? 15.908 9.678 -30.751 1.00 90.62 92 PHE A O 1
ATOM 749 N N . THR A 1 93 ? 15.989 11.262 -29.169 1.00 93.50 93 THR A N 1
ATOM 750 C CA . THR A 1 93 ? 15.926 10.340 -28.033 1.00 93.50 93 THR A CA 1
ATOM 751 C C . THR A 1 93 ? 14.889 10.846 -27.057 1.00 93.50 93 THR A C 1
ATOM 753 O O . THR A 1 93 ? 14.879 12.030 -26.730 1.00 93.50 93 THR A O 1
ATOM 756 N N . LYS A 1 94 ? 14.017 9.945 -26.611 1.00 94.00 94 LYS A N 1
ATOM 757 C CA . LYS A 1 94 ? 12.969 10.261 -25.651 1.00 94.00 94 LYS A CA 1
ATOM 758 C C . LYS A 1 94 ? 12.799 9.135 -24.646 1.00 94.00 94 LYS A C 1
ATOM 760 O O . LYS A 1 94 ? 12.803 7.959 -25.008 1.00 94.00 94 LYS A O 1
ATOM 765 N N . ASP A 1 95 ? 12.645 9.525 -23.397 1.00 94.44 95 ASP A N 1
ATOM 766 C CA . ASP A 1 95 ? 12.274 8.702 -22.261 1.00 94.44 95 ASP A CA 1
ATOM 767 C C . ASP A 1 95 ? 10.749 8.569 -22.139 1.00 94.44 95 ASP A C 1
ATOM 769 O O . ASP A 1 95 ? 9.966 9.442 -22.525 1.00 94.44 95 ASP A O 1
ATOM 773 N N . SER A 1 96 ? 10.306 7.425 -21.630 1.00 94.69 96 SER A N 1
ATOM 774 C CA . SER A 1 96 ? 8.938 7.254 -21.158 1.00 94.69 96 SER A CA 1
ATOM 775 C C . SER A 1 96 ? 8.772 7.880 -19.778 1.00 94.69 96 SER A C 1
ATOM 777 O O . SER A 1 96 ? 9.734 7.996 -19.027 1.00 94.69 96 SER A O 1
ATOM 779 N N . GLU A 1 97 ? 7.528 8.136 -19.381 1.00 92.88 97 GLU A N 1
ATOM 780 C CA . GLU A 1 97 ? 7.217 8.384 -17.973 1.00 92.88 97 GLU A CA 1
ATOM 781 C C . GLU A 1 97 ? 7.722 7.236 -17.090 1.00 92.88 97 GLU A C 1
ATOM 783 O O . GLU A 1 97 ? 7.517 6.054 -17.404 1.00 92.88 97 GLU A O 1
ATOM 788 N N . SER A 1 98 ? 8.351 7.596 -15.975 1.00 94.19 98 SER A N 1
ATOM 789 C CA . SER A 1 98 ? 8.793 6.648 -14.959 1.00 94.19 98 SER A CA 1
ATOM 790 C C . SER A 1 98 ? 7.609 6.054 -14.208 1.00 94.19 98 SER A C 1
ATOM 792 O O . SER A 1 98 ? 6.681 6.759 -13.807 1.00 94.19 98 SER A O 1
ATOM 794 N N . LYS A 1 99 ? 7.627 4.731 -14.031 1.00 92.56 99 LYS A N 1
ATOM 795 C CA . LYS A 1 99 ? 6.575 3.981 -13.342 1.00 92.56 99 LYS A CA 1
ATOM 796 C C . LYS A 1 99 ? 7.156 3.151 -12.216 1.00 92.56 99 LYS A C 1
ATOM 798 O O . LYS A 1 99 ? 8.012 2.295 -12.436 1.00 92.56 99 LYS A O 1
ATOM 803 N N . ASP A 1 100 ? 6.628 3.371 -11.021 1.00 92.62 100 ASP A N 1
ATOM 804 C CA . ASP A 1 100 ? 7.049 2.639 -9.836 1.00 92.62 100 ASP A CA 1
ATOM 805 C C . ASP A 1 100 ? 6.413 1.251 -9.787 1.00 92.62 100 ASP A C 1
ATOM 807 O O . ASP A 1 100 ? 5.200 1.088 -9.950 1.00 92.62 100 ASP A O 1
ATOM 811 N N . LEU A 1 101 ? 7.259 0.255 -9.539 1.00 93.50 101 LEU A N 1
ATOM 812 C CA . LEU A 1 101 ? 6.878 -1.107 -9.209 1.00 93.50 101 LEU A CA 1
ATOM 813 C C . LEU A 1 101 ? 7.224 -1.378 -7.751 1.00 93.50 101 LEU A C 1
ATOM 815 O O . LEU A 1 101 ? 8.374 -1.221 -7.339 1.00 93.50 101 LEU A O 1
ATOM 819 N N . THR A 1 102 ? 6.252 -1.883 -7.006 1.00 93.06 102 THR A N 1
ATOM 820 C CA . THR A 1 102 ? 6.423 -2.318 -5.623 1.00 93.06 102 THR A CA 1
ATOM 821 C C . THR A 1 102 ? 6.181 -3.815 -5.529 1.00 93.06 102 THR A C 1
ATOM 823 O O . THR A 1 102 ? 5.115 -4.312 -5.899 1.00 93.06 102 THR A O 1
ATOM 826 N N . ILE A 1 103 ? 7.170 -4.549 -5.020 1.00 94.69 103 ILE A N 1
ATOM 827 C CA . ILE A 1 103 ? 7.025 -5.980 -4.760 1.00 94.69 103 ILE A CA 1
ATOM 828 C C . ILE A 1 103 ? 6.396 -6.179 -3.388 1.00 94.69 103 ILE A C 1
ATOM 830 O O . ILE A 1 103 ? 6.918 -5.687 -2.387 1.00 94.69 103 ILE A O 1
ATOM 834 N N . ILE A 1 104 ? 5.296 -6.925 -3.353 1.00 94.50 104 ILE A N 1
ATOM 835 C CA . ILE A 1 104 ? 4.556 -7.220 -2.130 1.00 94.50 104 ILE A CA 1
ATOM 836 C C . ILE A 1 104 ? 4.654 -8.699 -1.760 1.00 94.50 104 ILE A C 1
ATOM 838 O O . ILE A 1 104 ? 4.859 -9.573 -2.604 1.00 94.50 104 ILE A O 1
ATOM 842 N N . ASP A 1 105 ? 4.467 -8.968 -0.479 1.00 95.00 105 ASP A N 1
ATOM 843 C CA . ASP A 1 105 ? 4.225 -10.288 0.080 1.00 95.00 105 ASP A CA 1
ATOM 844 C C . ASP A 1 105 ? 2.845 -10.236 0.761 1.00 95.00 105 ASP A C 1
ATOM 846 O O . ASP A 1 105 ? 2.723 -9.570 1.795 1.00 95.00 105 ASP A O 1
ATOM 850 N N . PRO A 1 106 ? 1.799 -10.801 0.128 1.00 96.06 106 PRO A N 1
ATOM 851 C CA . PRO A 1 106 ? 0.400 -10.543 0.468 1.00 96.06 106 PRO A CA 1
ATOM 852 C C . PRO A 1 106 ? -0.035 -11.207 1.779 1.00 96.06 106 PRO A C 1
ATOM 854 O O . PRO A 1 106 ? 0.665 -12.053 2.346 1.00 96.06 106 PRO A O 1
ATOM 857 N N . GLN A 1 107 ? -1.227 -10.831 2.244 1.00 96.62 107 GLN A N 1
ATOM 858 C CA . GLN A 1 107 ? -1.870 -11.426 3.410 1.00 96.62 107 GLN A CA 1
ATOM 859 C C . GLN A 1 107 ? -2.288 -12.876 3.130 1.00 96.62 107 GLN A C 1
ATOM 861 O O . GLN A 1 107 ? -2.910 -13.184 2.110 1.00 96.62 107 GLN A O 1
ATOM 866 N N . GLU A 1 108 ? -1.979 -13.773 4.069 1.00 96.50 108 GLU A N 1
ATOM 867 C CA . GLU A 1 108 ? -2.311 -15.202 3.958 1.00 96.50 108 GLU A CA 1
ATOM 868 C C . GLU A 1 108 ? -3.762 -15.501 4.361 1.00 96.50 108 GLU A C 1
ATOM 870 O O . GLU A 1 108 ? -4.398 -16.377 3.777 1.00 96.50 108 GLU A O 1
ATOM 875 N N . TYR A 1 109 ? -4.308 -14.749 5.317 1.00 97.19 109 TYR A N 1
ATOM 876 C CA . TYR A 1 109 ? -5.650 -14.944 5.863 1.00 97.19 109 TYR A CA 1
ATOM 877 C C . TYR A 1 109 ? -6.336 -13.612 6.179 1.00 97.19 109 TYR A C 1
ATOM 879 O O . TYR A 1 109 ? -5.685 -12.569 6.290 1.00 97.19 109 TYR A O 1
ATOM 887 N N . ASP A 1 110 ? -7.657 -13.666 6.326 1.00 98.31 110 ASP A N 1
ATOM 888 C CA . ASP A 1 110 ? -8.490 -12.498 6.602 1.00 98.31 110 ASP A CA 1
ATOM 889 C C . ASP A 1 110 ? -8.243 -11.945 8.013 1.00 98.31 110 ASP A C 1
ATOM 891 O O . ASP A 1 110 ? -7.905 -12.702 8.931 1.00 98.31 110 ASP A O 1
ATOM 895 N N . PRO A 1 111 ? -8.384 -10.624 8.219 1.00 97.62 111 PRO A N 1
ATOM 896 C CA . PRO A 1 111 ? -8.130 -10.023 9.517 1.00 97.62 111 PRO A CA 1
ATOM 897 C C . PRO A 1 111 ? -9.043 -10.598 10.605 1.00 97.62 111 PRO A C 1
ATOM 899 O O . PRO A 1 111 ? -10.204 -10.933 10.375 1.00 97.62 111 PRO A O 1
ATOM 902 N N . LYS A 1 112 ? -8.525 -10.675 11.829 1.00 97.62 112 LYS A N 1
ATOM 903 C CA . LYS A 1 112 ? -9.272 -11.156 12.994 1.00 97.62 112 LYS A CA 1
ATOM 904 C C . LYS A 1 112 ? -9.734 -9.976 13.832 1.00 97.62 112 LYS A C 1
ATOM 906 O O . LYS A 1 112 ? -8.908 -9.165 14.254 1.00 97.62 112 LYS A O 1
ATOM 911 N N . ILE A 1 113 ? -11.040 -9.908 14.077 1.00 97.19 113 ILE A N 1
ATOM 912 C CA . ILE A 1 113 ? -11.653 -8.946 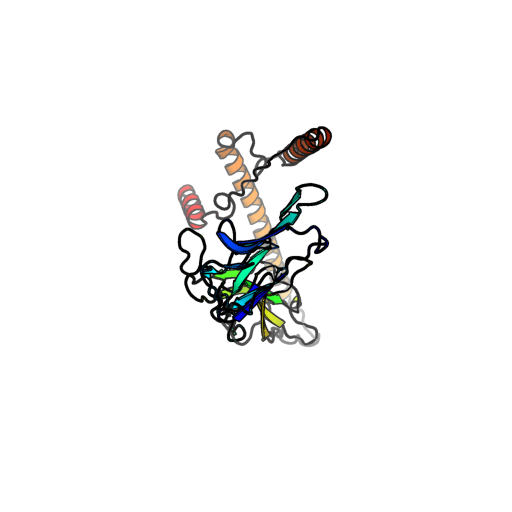14.991 1.00 97.19 113 ILE A CA 1
ATOM 913 C C . ILE A 1 113 ? -11.807 -9.608 16.360 1.00 97.19 113 ILE A C 1
ATOM 915 O O . ILE A 1 113 ? -12.316 -10.721 16.459 1.00 97.19 113 ILE A O 1
ATOM 919 N N . THR A 1 114 ? -11.372 -8.921 17.411 1.00 95.81 114 THR A N 1
ATOM 920 C CA . THR A 1 114 ? -11.518 -9.357 18.805 1.00 95.81 114 THR A CA 1
ATOM 921 C C . THR A 1 114 ? -12.139 -8.246 19.638 1.00 95.81 114 THR A C 1
ATOM 923 O O . THR A 1 114 ? -11.749 -7.084 19.487 1.00 95.81 114 THR A O 1
ATOM 926 N N . PHE A 1 115 ? -13.038 -8.611 20.546 1.00 93.38 115 PHE A N 1
ATOM 927 C CA . PHE A 1 115 ? -13.743 -7.701 21.447 1.00 93.38 115 PHE A CA 1
ATOM 928 C C . PHE A 1 115 ? -13.335 -7.942 22.901 1.00 93.38 115 PHE A C 1
ATOM 930 O O . PHE A 1 115 ? -12.804 -8.999 23.234 1.00 93.38 115 PHE A O 1
ATOM 937 N N . GLU A 1 116 ? -13.586 -6.956 23.761 1.00 88.44 116 GLU A N 1
ATOM 938 C CA . GLU A 1 116 ? -13.410 -7.102 25.213 1.00 88.44 116 GLU A CA 1
ATOM 939 C C . GLU A 1 116 ? -14.575 -7.872 25.864 1.00 88.44 116 GLU A C 1
ATOM 941 O O . GLU A 1 116 ? -14.366 -8.584 26.843 1.00 88.44 116 GLU A O 1
ATOM 946 N N . LYS A 1 117 ? -15.789 -7.750 25.308 1.00 83.62 117 LYS A N 1
ATOM 947 C CA . LYS A 1 117 ? -17.018 -8.417 25.767 1.00 83.62 117 LYS A CA 1
ATOM 948 C C . LYS A 1 117 ? -17.784 -9.013 24.581 1.00 83.62 117 LYS A C 1
ATOM 950 O O . LYS A 1 117 ? -17.604 -8.571 23.448 1.00 83.62 117 LYS A O 1
ATOM 955 N N . GLU A 1 118 ? -18.657 -9.982 24.850 1.00 75.69 118 GLU A N 1
ATOM 956 C CA . GLU A 1 118 ? -19.531 -10.595 23.834 1.00 75.69 118 GLU A CA 1
ATOM 957 C C . GLU A 1 118 ? -20.795 -9.763 23.553 1.00 75.69 118 GLU A C 1
ATOM 959 O O . GLU A 1 118 ? -21.266 -9.728 22.420 1.00 75.69 118 GLU A O 1
ATOM 964 N N . THR A 1 119 ? -21.311 -9.049 24.558 1.00 79.75 119 THR A N 1
ATOM 965 C CA . THR A 1 119 ? -22.530 -8.224 24.474 1.00 79.75 119 THR A CA 1
ATOM 966 C C . THR A 1 119 ? -22.292 -6.832 25.048 1.00 79.75 119 THR A C 1
ATOM 968 O O . THR A 1 119 ? -21.530 -6.685 26.009 1.00 79.75 119 THR A O 1
ATOM 971 N N . TYR A 1 120 ? -22.977 -5.826 24.498 1.00 83.44 120 TYR A N 1
ATOM 972 C CA . TYR A 1 120 ? -22.856 -4.428 24.919 1.00 83.44 120 TYR A CA 1
ATOM 973 C C . TYR A 1 120 ? -24.228 -3.774 25.097 1.00 83.44 120 TYR A C 1
ATOM 975 O O . TYR A 1 120 ? -25.143 -4.009 24.305 1.00 83.44 120 TYR A O 1
ATOM 983 N N . PHE A 1 121 ? -24.344 -2.916 26.109 1.00 83.19 121 PHE A N 1
ATOM 984 C CA . PHE A 1 121 ? -25.523 -2.083 26.343 1.00 83.19 121 PHE A CA 1
ATOM 985 C C . PHE A 1 121 ? -25.335 -0.670 25.783 1.00 83.19 121 PHE A C 1
ATOM 987 O O . PHE A 1 121 ? -24.214 -0.170 25.649 1.00 83.19 121 PHE A O 1
ATOM 994 N N . VAL A 1 122 ? -26.445 0.004 25.481 1.00 84.31 122 VAL A N 1
ATOM 995 C CA . VAL A 1 122 ? -26.436 1.425 25.097 1.00 84.31 122 VAL A CA 1
ATOM 996 C C . VAL A 1 122 ? -25.757 2.267 26.190 1.00 84.31 122 VAL A C 1
ATOM 998 O O . VAL A 1 122 ? -26.053 2.116 27.374 1.00 84.31 122 VAL A O 1
ATOM 1001 N N . GLY A 1 123 ? -24.838 3.151 25.791 1.00 83.31 123 GLY A N 1
ATOM 1002 C CA . GLY A 1 123 ? -24.012 3.982 26.676 1.00 83.31 123 GLY A CA 1
ATOM 1003 C C . GLY A 1 123 ? -22.687 3.340 27.111 1.00 83.31 123 GLY A C 1
ATOM 1004 O O . GLY A 1 123 ? -21.826 4.024 27.663 1.00 83.31 123 GLY A O 1
ATOM 1005 N N . GLU A 1 124 ? -22.464 2.045 26.856 1.00 86.94 124 GLU A N 1
ATOM 1006 C CA . GLU A 1 124 ? -21.161 1.424 27.117 1.00 86.94 124 GLU A CA 1
ATOM 1007 C C . GLU A 1 124 ? -20.124 1.789 26.048 1.00 86.94 124 GLU A C 1
ATOM 1009 O O . GLU A 1 124 ? -20.438 2.046 24.887 1.00 86.94 124 GLU A O 1
ATOM 1014 N N . THR A 1 125 ? -18.842 1.758 26.421 1.00 90.44 125 THR A N 1
ATOM 1015 C CA . THR A 1 125 ? -17.748 1.886 25.452 1.00 90.44 125 THR A CA 1
ATOM 1016 C C . THR A 1 125 ? -17.397 0.522 24.856 1.00 90.44 125 THR A C 1
ATOM 1018 O O . THR A 1 125 ? -16.851 -0.340 25.546 1.00 90.44 125 THR A O 1
ATOM 1021 N N . LEU A 1 126 ? -17.641 0.344 23.558 1.00 90.69 126 LEU A N 1
ATOM 1022 C CA . LEU A 1 126 ? -17.185 -0.809 22.788 1.00 90.69 126 LEU A CA 1
ATOM 1023 C C . LEU A 1 126 ? -15.739 -0.598 22.339 1.00 90.69 126 LEU A C 1
ATOM 1025 O O . LEU A 1 126 ? -15.416 0.379 21.658 1.00 90.69 126 LEU A O 1
ATOM 1029 N N . LYS A 1 127 ? -14.875 -1.552 22.701 1.00 94.19 127 LYS A N 1
ATOM 1030 C CA . LYS A 1 127 ? -13.482 -1.632 22.253 1.00 94.19 127 LYS A CA 1
ATOM 1031 C C . LYS A 1 127 ? -13.267 -2.889 21.428 1.00 94.19 127 LYS A C 1
ATOM 1033 O O . LYS A 1 127 ? -13.489 -3.999 21.909 1.00 94.19 127 LYS A O 1
ATOM 1038 N N . ALA A 1 128 ? -12.796 -2.705 20.201 1.00 95.50 128 ALA A N 1
ATOM 1039 C CA . ALA A 1 128 ? -12.505 -3.792 19.277 1.00 95.50 128 ALA A CA 1
ATOM 1040 C C . ALA A 1 128 ? -11.099 -3.637 18.702 1.00 95.50 128 ALA A C 1
ATOM 1042 O O . ALA A 1 128 ? -10.704 -2.546 18.295 1.00 95.50 128 ALA A O 1
ATOM 1043 N N . ASN A 1 129 ? -10.350 -4.730 18.627 1.00 96.44 129 ASN A N 1
ATOM 1044 C CA . ASN A 1 129 ? -9.067 -4.771 17.935 1.00 96.44 129 ASN A CA 1
ATOM 1045 C C . ASN A 1 129 ? -9.225 -5.554 16.640 1.00 96.44 129 ASN A C 1
ATOM 1047 O O . ASN A 1 129 ? -9.764 -6.658 16.644 1.00 96.44 129 ASN A O 1
ATOM 1051 N N . CYS A 1 130 ? -8.708 -5.002 15.549 1.00 96.94 130 CYS A N 1
ATOM 1052 C CA . CYS A 1 130 ? -8.509 -5.748 14.321 1.00 96.94 130 CYS A CA 1
ATOM 1053 C C . CYS A 1 130 ? -7.024 -6.048 14.150 1.00 96.94 130 CYS A C 1
ATOM 1055 O O . CYS A 1 130 ? -6.216 -5.121 14.202 1.00 96.94 130 CYS A O 1
ATOM 1057 N N . THR A 1 131 ? -6.686 -7.318 13.929 1.00 96.94 131 THR A N 1
ATOM 1058 C CA . THR A 1 131 ? -5.319 -7.797 13.689 1.00 96.94 131 THR A CA 1
ATOM 1059 C C . THR A 1 131 ? -5.241 -8.450 12.313 1.00 96.94 131 THR A C 1
ATOM 1061 O O . THR A 1 131 ? -5.980 -9.396 12.037 1.00 96.94 131 THR A O 1
ATOM 1064 N N . THR A 1 132 ? -4.351 -7.972 11.444 1.00 96.75 132 THR A N 1
ATOM 1065 C CA . THR A 1 132 ? -4.168 -8.531 10.092 1.00 96.75 132 THR A CA 1
ATOM 1066 C C . THR A 1 132 ? -3.23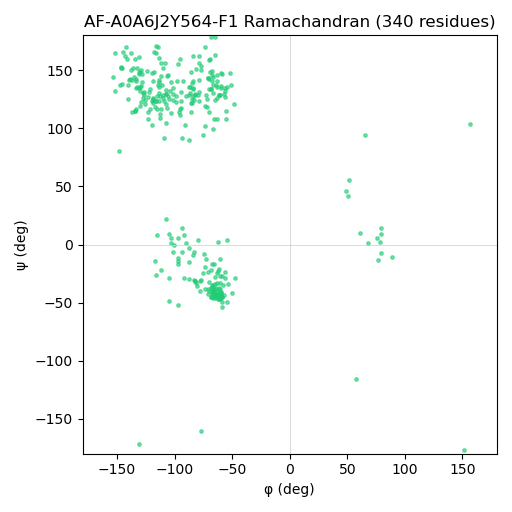1 -9.732 10.094 1.00 96.75 132 THR A C 1
ATOM 1068 O O . THR A 1 132 ? -2.408 -9.896 11.000 1.00 96.75 132 THR A O 1
ATOM 1071 N N . ALA A 1 133 ? -3.273 -10.529 9.023 1.00 95.88 133 ALA A N 1
ATOM 1072 C CA . ALA A 1 133 ? -2.159 -11.416 8.717 1.00 95.88 133 ALA A CA 1
ATOM 1073 C C . ALA A 1 133 ? -0.864 -10.598 8.514 1.00 95.88 133 ALA A C 1
ATOM 1075 O O . ALA A 1 133 ? -0.925 -9.468 8.009 1.00 95.88 133 ALA A O 1
ATOM 1076 N N . PRO A 1 134 ? 0.311 -11.138 8.882 1.00 93.69 134 PRO A N 1
ATOM 1077 C CA . PRO A 1 134 ? 1.584 -10.520 8.544 1.00 93.69 134 PRO A CA 1
ATOM 1078 C C . PRO A 1 134 ? 1.759 -10.406 7.027 1.00 93.69 134 PRO A C 1
ATOM 1080 O O . PRO A 1 134 ? 1.636 -11.399 6.312 1.00 93.69 134 PRO A O 1
ATOM 1083 N N . ALA A 1 135 ? 2.095 -9.211 6.544 1.00 94.00 135 ALA A N 1
ATOM 1084 C CA . ALA A 1 135 ? 2.352 -8.949 5.129 1.00 94.00 135 ALA A CA 1
ATOM 1085 C C . ALA A 1 135 ? 3.514 -7.960 4.959 1.00 94.00 135 ALA A C 1
ATOM 1087 O O . ALA A 1 135 ? 4.006 -7.380 5.934 1.00 94.00 135 ALA A O 1
ATOM 1088 N N . LYS A 1 136 ? 3.988 -7.792 3.723 1.00 91.38 136 LYS A N 1
ATOM 1089 C CA . LYS A 1 136 ? 5.010 -6.798 3.383 1.00 91.38 136 LYS A CA 1
ATOM 1090 C C . LYS A 1 136 ? 4.617 -6.043 2.106 1.00 91.38 136 LYS A C 1
ATOM 1092 O O . LYS A 1 136 ? 4.598 -6.660 1.045 1.00 91.38 136 LYS A O 1
ATOM 1097 N N . PRO A 1 137 ? 4.357 -4.726 2.165 1.00 91.19 137 PRO A N 1
ATOM 1098 C CA . PRO A 1 137 ? 4.335 -3.890 3.369 1.00 91.19 137 PRO A CA 1
ATOM 1099 C C . PRO A 1 137 ? 3.201 -4.287 4.339 1.00 91.19 137 PRO A C 1
ATOM 1101 O O . PRO A 1 137 ? 2.274 -4.986 3.927 1.00 91.19 137 PRO A O 1
ATOM 1104 N N . PRO A 1 138 ? 3.258 -3.858 5.612 1.00 91.81 138 PRO A N 1
ATOM 1105 C CA . PRO A 1 138 ? 2.170 -4.077 6.559 1.00 91.81 138 PRO A CA 1
ATOM 1106 C C . PRO A 1 138 ? 0.851 -3.493 6.024 1.00 91.81 138 PRO A C 1
ATOM 1108 O O . PRO A 1 138 ? 0.862 -2.362 5.522 1.00 91.81 138 PRO A O 1
ATOM 1111 N N . PRO A 1 139 ? -0.281 -4.216 6.112 1.00 93.88 139 PRO A N 1
ATOM 1112 C CA . PRO A 1 139 ? -1.545 -3.741 5.558 1.00 93.88 139 PRO A CA 1
ATOM 1113 C C . PRO A 1 139 ? -2.069 -2.528 6.327 1.00 93.88 139 PRO A C 1
ATOM 1115 O O . PRO A 1 139 ? -1.926 -2.431 7.544 1.00 93.88 139 PRO A O 1
ATOM 1118 N N . HIS A 1 140 ? -2.730 -1.606 5.644 1.00 94.06 140 HIS A N 1
ATOM 1119 C CA . HIS A 1 140 ? -3.451 -0.524 6.300 1.00 94.06 140 HIS A CA 1
ATOM 1120 C C . HIS A 1 140 ? -4.845 -0.999 6.710 1.00 94.06 140 HIS A C 1
ATOM 1122 O O . HIS A 1 140 ? -5.547 -1.605 5.904 1.00 94.06 140 HIS A O 1
ATOM 1128 N N . ILE A 1 141 ? -5.260 -0.688 7.939 1.00 95.81 141 ILE A N 1
ATOM 1129 C CA . ILE A 1 141 ? -6.577 -1.070 8.454 1.00 95.81 141 ILE A CA 1
ATOM 1130 C C . ILE A 1 141 ? -7.545 0.113 8.404 1.00 95.81 141 ILE A C 1
ATOM 1132 O O . ILE A 1 141 ? -7.285 1.189 8.958 1.00 95.81 141 ILE A O 1
ATOM 1136 N N . THR A 1 142 ? -8.714 -0.132 7.827 1.00 95.94 142 THR A N 1
ATOM 1137 C CA . THR A 1 142 ? -9.866 0.766 7.838 1.00 95.94 142 THR A CA 1
ATOM 1138 C C . THR A 1 142 ? -11.032 0.076 8.535 1.00 95.94 142 THR A C 1
ATOM 1140 O O . THR A 1 142 ? -11.427 -1.023 8.155 1.00 95.94 142 THR A O 1
ATOM 1143 N N . TRP A 1 143 ? -11.578 0.729 9.559 1.00 97.00 143 TRP A N 1
ATOM 1144 C CA . TRP A 1 143 ? -12.814 0.302 10.205 1.00 97.00 143 TRP A CA 1
ATOM 1145 C C . TRP A 1 143 ? -14.008 0.895 9.467 1.00 97.00 143 TRP A C 1
ATOM 1147 O O . TRP A 1 143 ? -14.040 2.106 9.226 1.00 97.00 143 TRP A O 1
ATOM 1157 N N . LEU A 1 144 ? -14.979 0.049 9.143 1.00 95.69 144 LEU A N 1
ATOM 1158 C CA . LEU A 1 144 ? -16.293 0.447 8.663 1.00 95.69 144 LEU A CA 1
ATOM 1159 C C . LEU A 1 144 ? -17.340 0.060 9.712 1.00 95.69 144 LEU A C 1
ATOM 1161 O O . LEU A 1 144 ? -17.303 -1.045 10.257 1.00 95.69 144 LEU A O 1
ATOM 1165 N N . MET A 1 145 ? -18.260 0.972 9.982 1.00 92.38 145 MET A N 1
ATOM 1166 C CA . MET A 1 145 ? -19.413 0.777 10.846 1.00 92.38 145 MET A CA 1
ATOM 1167 C C . MET A 1 145 ? -20.656 0.937 9.988 1.00 92.38 145 MET A C 1
ATOM 1169 O O . MET A 1 145 ? -20.848 2.000 9.407 1.00 92.38 145 MET A O 1
ATOM 1173 N N . ASN A 1 146 ? -21.459 -0.122 9.877 1.00 90.44 146 ASN A N 1
ATOM 1174 C CA . ASN A 1 146 ? -22.613 -0.165 8.975 1.00 90.44 146 ASN A CA 1
ATOM 1175 C C . ASN A 1 146 ? -22.240 0.312 7.556 1.00 90.44 146 ASN A C 1
ATOM 1177 O O . ASN A 1 146 ? -22.913 1.144 6.963 1.00 90.44 146 ASN A O 1
ATOM 1181 N N . ASP A 1 147 ? -21.103 -0.195 7.064 1.00 89.56 147 ASP A N 1
ATOM 1182 C CA . ASP A 1 147 ? -20.510 0.096 5.750 1.00 89.56 147 ASP A CA 1
ATOM 1183 C C . ASP A 1 147 ? -19.980 1.529 5.542 1.00 89.56 147 ASP A C 1
ATOM 1185 O O . ASP A 1 147 ? -19.365 1.819 4.515 1.00 89.56 147 ASP A O 1
ATOM 1189 N N . GLU A 1 148 ? -20.072 2.397 6.552 1.00 92.12 148 GLU A N 1
ATOM 1190 C CA . GLU A 1 148 ? -19.472 3.731 6.530 1.00 92.12 148 GLU A CA 1
ATOM 1191 C C . GLU A 1 148 ? -18.120 3.780 7.248 1.00 92.12 148 GLU A C 1
ATOM 1193 O O . GLU A 1 148 ? -17.922 3.190 8.312 1.00 92.12 148 GLU A O 1
ATOM 1198 N N . LYS A 1 149 ? -17.155 4.523 6.689 1.00 93.44 149 LYS A N 1
ATOM 1199 C CA . LYS A 1 149 ? -15.827 4.665 7.301 1.00 93.44 149 LYS A CA 1
ATOM 1200 C C . LYS A 1 149 ? -15.930 5.355 8.662 1.00 93.44 149 LYS A C 1
ATOM 1202 O O . LYS A 1 149 ? -16.380 6.494 8.771 1.00 93.44 149 LYS A O 1
ATOM 1207 N N . VAL A 1 150 ? -15.379 4.707 9.686 1.00 93.62 150 VAL A N 1
ATOM 1208 C CA . VAL A 1 150 ? -15.274 5.289 11.025 1.00 93.62 150 VAL A CA 1
ATOM 1209 C C . VAL A 1 150 ? -14.244 6.420 11.048 1.00 93.62 150 VAL A C 1
ATOM 1211 O O . VAL A 1 150 ? -13.185 6.338 10.419 1.00 93.62 150 VAL A O 1
ATOM 1214 N N . ARG A 1 151 ? -14.537 7.482 11.810 1.00 92.44 151 ARG A N 1
ATOM 1215 C CA . ARG A 1 151 ? -13.619 8.612 12.007 1.00 92.44 151 ARG A CA 1
ATOM 1216 C C . ARG A 1 151 ? -12.304 8.142 12.623 1.00 92.44 151 ARG A C 1
ATOM 1218 O O . ARG A 1 151 ? -12.296 7.425 13.621 1.00 92.44 151 ARG A O 1
ATOM 1225 N N . ASP A 1 152 ? -11.194 8.632 12.080 1.00 89.44 152 ASP A N 1
ATOM 1226 C CA . ASP A 1 152 ? -9.861 8.219 12.523 1.00 89.44 152 ASP A CA 1
ATOM 1227 C C . ASP A 1 152 ? -9.580 8.601 13.995 1.00 89.44 152 ASP A C 1
ATOM 1229 O O . ASP A 1 152 ? -8.838 7.885 14.666 1.00 89.44 152 ASP A O 1
ATOM 1233 N N . SER A 1 153 ? -10.249 9.630 14.543 1.00 91.81 153 SER A N 1
ATOM 1234 C CA . SER A 1 153 ? -10.161 10.039 15.960 1.00 91.81 153 SER A CA 1
ATOM 1235 C C . SER A 1 153 ? -10.648 8.982 16.958 1.00 91.81 153 SER A C 1
ATOM 1237 O O . SER A 1 153 ? -10.238 8.998 18.117 1.00 91.81 153 SER A O 1
ATOM 1239 N N . LEU A 1 154 ? -11.496 8.053 16.514 1.00 92.75 154 LEU A N 1
ATOM 1240 C CA . LEU A 1 154 ? -12.031 6.954 17.326 1.00 92.75 154 LEU A CA 1
ATOM 1241 C C . LEU A 1 154 ? -11.143 5.705 17.258 1.00 92.75 154 LEU A C 1
ATOM 1243 O O . LEU A 1 154 ? -11.464 4.669 17.842 1.00 92.75 154 LEU A O 1
ATOM 1247 N N . THR A 1 155 ? -10.029 5.779 16.524 1.00 94.00 155 THR A N 1
ATOM 1248 C CA . THR A 1 155 ? -9.165 4.634 16.251 1.00 94.00 155 THR A CA 1
ATOM 1249 C C . THR A 1 155 ? -7.727 4.879 16.682 1.00 94.00 155 THR A C 1
ATOM 1251 O O . THR A 1 155 ? -7.223 5.999 16.646 1.00 94.00 155 THR A O 1
ATOM 1254 N N . LYS A 1 156 ? -7.036 3.807 17.070 1.00 93.19 156 LYS A N 1
ATOM 1255 C CA . LYS A 1 156 ? -5.609 3.824 17.402 1.00 93.19 156 LYS A CA 1
ATOM 1256 C C . LYS A 1 156 ? -4.901 2.710 16.650 1.00 93.19 156 LYS A C 1
ATOM 1258 O O . LYS A 1 156 ? -5.222 1.538 16.829 1.00 93.19 156 LYS A O 1
ATOM 1263 N N . SER A 1 157 ? -3.950 3.078 15.800 1.00 91.00 157 SER A N 1
ATOM 1264 C CA . SER A 1 157 ? -3.115 2.122 15.071 1.00 91.00 157 SER A CA 1
ATOM 1265 C C . SER A 1 157 ? -1.890 1.747 15.901 1.00 91.00 157 SER A C 1
ATOM 1267 O O . SER A 1 157 ? -1.213 2.619 16.443 1.00 91.00 157 SER A O 1
ATOM 1269 N N . TYR A 1 158 ? -1.581 0.458 15.943 1.00 84.06 158 TYR A N 1
ATOM 1270 C CA . TYR A 1 158 ? -0.379 -0.104 16.540 1.00 84.06 158 TYR A CA 1
ATOM 1271 C C . TYR A 1 158 ? 0.403 -0.825 15.443 1.00 84.06 158 TYR A C 1
ATOM 1273 O O . TYR A 1 158 ? -0.107 -1.731 14.780 1.00 84.06 158 TYR A O 1
ATOM 1281 N N . SER A 1 159 ? 1.645 -0.403 15.229 1.00 65.31 159 SER A N 1
ATOM 1282 C CA . SER A 1 159 ? 2.562 -1.027 14.279 1.00 65.31 159 SER A CA 1
ATOM 1283 C C . SER A 1 159 ? 3.621 -1.815 15.042 1.00 65.31 159 SER A C 1
ATOM 1285 O O . SER A 1 159 ? 4.424 -1.219 15.756 1.00 65.31 159 SER A O 1
ATOM 1287 N N . ASN A 1 160 ? 3.658 -3.134 14.849 1.00 60.59 160 ASN A N 1
ATOM 1288 C CA . ASN A 1 160 ? 4.657 -4.017 15.468 1.00 60.59 160 ASN A CA 1
ATOM 1289 C C . ASN A 1 160 ? 5.880 -4.273 14.568 1.00 60.59 160 ASN A C 1
ATOM 1291 O O . ASN A 1 160 ? 6.646 -5.202 14.809 1.00 60.59 160 ASN A O 1
ATOM 1295 N N . GLY A 1 161 ? 6.068 -3.486 13.507 1.00 53.53 161 GLY A N 1
ATOM 1296 C CA . GLY A 1 161 ? 7.240 -3.621 12.649 1.00 53.53 161 GLY A CA 1
ATOM 1297 C C . GLY A 1 161 ? 8.436 -2.852 13.208 1.00 53.53 161 GLY A C 1
ATOM 1298 O O . GLY A 1 161 ? 8.304 -1.692 13.590 1.00 53.53 161 GLY A O 1
ATOM 1299 N N . ILE A 1 162 ? 9.611 -3.485 13.223 1.00 48.69 162 ILE A N 1
ATOM 1300 C CA . ILE A 1 162 ? 10.882 -2.790 13.448 1.00 48.69 162 ILE A CA 1
ATOM 1301 C C . ILE A 1 162 ? 11.094 -1.854 12.255 1.00 48.69 162 ILE A C 1
ATOM 1303 O O . ILE A 1 162 ? 11.343 -2.300 11.135 1.00 48.69 162 ILE A O 1
ATOM 1307 N N . VAL A 1 163 ? 10.940 -0.553 12.490 1.00 50.06 163 VAL A N 1
ATOM 1308 C CA . VAL A 1 163 ? 11.215 0.489 11.502 1.00 50.06 163 VAL A CA 1
ATOM 1309 C C . VAL A 1 163 ? 12.673 0.905 11.671 1.00 50.06 163 VAL A C 1
ATOM 1311 O O . VAL A 1 163 ? 13.011 1.632 12.602 1.00 50.06 163 VAL A O 1
ATOM 1314 N N . HIS A 1 164 ? 13.558 0.443 10.787 1.00 51.28 164 HIS A N 1
ATOM 1315 C CA . HIS A 1 164 ? 14.895 1.034 10.681 1.00 51.28 164 HIS A CA 1
ATOM 1316 C C . HIS A 1 164 ? 14.790 2.444 10.079 1.00 51.28 164 HIS A C 1
ATOM 1318 O O . HIS A 1 164 ? 13.807 2.747 9.402 1.00 51.28 164 HIS A O 1
ATOM 1324 N N . GLY A 1 165 ? 15.800 3.297 10.301 1.00 40.75 165 GLY A N 1
ATOM 1325 C CA . GLY A 1 165 ? 15.814 4.750 10.024 1.00 40.75 165 GLY A CA 1
ATOM 1326 C C . GLY A 1 165 ? 15.468 5.234 8.602 1.00 40.75 165 GLY A C 1
ATOM 1327 O O . GLY A 1 165 ? 15.499 6.433 8.358 1.00 40.75 165 GLY A O 1
ATOM 1328 N N . HIS A 1 166 ? 15.097 4.334 7.686 1.00 50.19 166 HIS A N 1
ATOM 1329 C CA . HIS A 1 166 ? 14.600 4.617 6.337 1.00 50.19 166 HIS A CA 1
ATOM 1330 C C . HIS A 1 166 ? 13.137 4.185 6.088 1.00 50.19 166 HIS A C 1
ATOM 1332 O O . HIS A 1 166 ? 12.684 4.229 4.948 1.00 50.19 166 HIS A O 1
ATOM 1338 N N . GLY A 1 167 ? 12.378 3.747 7.104 1.00 50.94 167 GLY A N 1
ATOM 1339 C CA . GLY A 1 167 ? 10.950 3.420 6.935 1.00 50.94 167 GLY A CA 1
ATOM 1340 C C . GLY A 1 167 ? 10.659 2.053 6.293 1.00 50.94 167 GLY A C 1
ATOM 1341 O O . GLY A 1 167 ? 9.513 1.769 5.952 1.00 50.94 167 GLY A O 1
ATOM 1342 N N . TYR A 1 168 ? 11.676 1.205 6.106 1.00 54.88 168 TYR A N 1
ATOM 1343 C CA . TYR A 1 168 ? 11.559 -0.079 5.410 1.00 54.88 168 TYR A CA 1
ATOM 1344 C C . TYR A 1 168 ? 11.411 -1.255 6.387 1.00 54.88 168 TYR A C 1
ATOM 1346 O O . TYR A 1 168 ? 12.234 -1.430 7.284 1.00 54.88 168 TYR A O 1
ATOM 1354 N N . PHE A 1 169 ? 10.385 -2.088 6.182 1.00 62.12 169 PHE A N 1
ATOM 1355 C CA . PHE A 1 169 ? 10.170 -3.325 6.941 1.00 62.12 169 PHE A CA 1
ATOM 1356 C C . PHE A 1 169 ? 10.972 -4.465 6.314 1.00 62.12 169 PHE A C 1
ATOM 1358 O O . PHE A 1 169 ? 10.777 -4.785 5.142 1.00 62.12 169 PHE A O 1
ATOM 1365 N N . GLU A 1 170 ? 11.873 -5.103 7.060 1.00 65.88 170 GLU A N 1
ATOM 1366 C CA . GLU A 1 170 ? 12.713 -6.184 6.527 1.00 65.88 170 GLU A CA 1
ATOM 1367 C C . GLU A 1 170 ? 11.920 -7.491 6.329 1.00 65.88 170 GLU A C 1
ATOM 1369 O O . GLU A 1 170 ? 12.035 -8.146 5.287 1.00 65.88 170 GLU A O 1
ATOM 1374 N N . THR A 1 171 ? 11.008 -7.791 7.254 1.00 81.62 171 THR A N 1
ATOM 1375 C CA . THR A 1 171 ? 10.171 -9.000 7.294 1.00 81.62 171 THR A CA 1
ATOM 1376 C C . THR A 1 171 ? 8.677 -8.678 7.157 1.00 81.62 171 THR A C 1
ATOM 1378 O O . THR A 1 171 ? 8.275 -7.512 7.163 1.00 81.62 171 THR A O 1
ATOM 1381 N N . LYS A 1 172 ? 7.839 -9.715 6.989 1.00 89.69 172 LYS A N 1
ATOM 1382 C CA . LYS A 1 172 ? 6.379 -9.572 7.098 1.00 89.69 172 LYS A CA 1
ATOM 1383 C C . LYS A 1 172 ? 6.031 -9.067 8.499 1.00 89.69 172 LYS A C 1
ATOM 1385 O O . LYS A 1 172 ? 6.549 -9.606 9.475 1.00 89.69 172 LYS A O 1
ATOM 1390 N N . ALA A 1 173 ? 5.117 -8.110 8.603 1.00 90.12 173 ALA A N 1
ATOM 1391 C CA . ALA A 1 173 ? 4.599 -7.666 9.891 1.00 90.12 173 ALA A CA 1
ATOM 1392 C C . ALA A 1 173 ? 3.072 -7.508 9.846 1.00 90.12 173 ALA A C 1
ATOM 1394 O O . ALA A 1 173 ? 2.524 -7.134 8.804 1.00 90.12 173 ALA A O 1
ATOM 1395 N N . PRO A 1 174 ? 2.373 -7.834 10.946 1.00 93.31 174 PRO A N 1
ATOM 1396 C CA . PRO A 1 174 ? 0.949 -7.576 11.066 1.00 93.31 174 PRO A CA 1
ATOM 1397 C C . PRO A 1 174 ? 0.703 -6.103 11.404 1.00 93.31 174 PRO A C 1
ATOM 1399 O O . PRO A 1 174 ? 1.540 -5.436 12.024 1.00 93.31 174 PRO A O 1
ATOM 1402 N N . SER A 1 175 ? -0.489 -5.633 11.064 1.00 93.81 175 SER A N 1
ATOM 1403 C CA . SER A 1 175 ? -1.027 -4.365 11.540 1.00 93.81 175 SER A CA 1
ATOM 1404 C C . SER A 1 175 ? -2.123 -4.630 12.558 1.00 93.81 175 SER A C 1
ATOM 1406 O O . SER A 1 175 ? -2.882 -5.594 12.430 1.00 93.81 175 SER A O 1
ATOM 1408 N N . ILE A 1 176 ? -2.214 -3.764 13.566 1.00 95.44 176 ILE A N 1
ATOM 1409 C CA . ILE A 1 176 ? -3.284 -3.803 14.560 1.00 95.44 176 ILE A CA 1
ATOM 1410 C C . ILE A 1 176 ? -3.927 -2.418 14.622 1.00 95.44 176 ILE A C 1
ATOM 1412 O O . ILE A 1 176 ? -3.225 -1.414 14.718 1.00 95.44 176 ILE A O 1
ATOM 1416 N N . LYS A 1 177 ? -5.258 -2.333 14.572 1.00 95.62 177 LYS A N 1
ATOM 1417 C CA . LYS A 1 177 ? -5.981 -1.064 14.755 1.00 95.62 177 LYS A CA 1
ATOM 1418 C C . LYS A 1 177 ? -7.135 -1.267 15.720 1.00 95.62 177 LYS A C 1
ATOM 1420 O O . LYS A 1 177 ? -8.057 -2.035 15.447 1.00 95.62 177 LYS A O 1
ATOM 1425 N N . GLN A 1 178 ? -7.065 -0.573 16.846 1.00 96.62 178 GLN A N 1
ATOM 1426 C CA . GLN A 1 178 ? -8.117 -0.541 17.847 1.00 96.62 178 GLN A CA 1
ATOM 1427 C C . GLN A 1 178 ? -9.164 0.498 17.467 1.00 96.62 178 GLN A C 1
ATOM 1429 O O . GLN A 1 178 ? -8.826 1.588 17.006 1.00 96.62 178 GLN A O 1
ATOM 1434 N N . LEU A 1 179 ? -10.421 0.158 17.696 1.00 95.88 179 LEU A N 1
ATOM 1435 C CA . LEU A 1 179 ? -11.577 1.034 17.666 1.00 95.88 179 LEU A CA 1
ATOM 1436 C C . LEU A 1 179 ? -12.107 1.186 19.093 1.00 95.88 179 LEU A C 1
ATOM 1438 O O . LEU A 1 179 ? -12.199 0.193 19.811 1.00 95.88 179 LEU A O 1
ATOM 1442 N N . SER A 1 180 ? -12.466 2.407 19.486 1.00 95.12 180 SER A N 1
ATOM 1443 C CA . SER A 1 180 ? -13.143 2.693 20.752 1.00 95.12 180 SER A CA 1
ATOM 1444 C C . SER A 1 180 ? -14.297 3.656 20.495 1.00 95.12 180 SER A C 1
ATOM 1446 O O . SER A 1 180 ? -14.065 4.796 20.097 1.00 95.12 180 SER A O 1
ATOM 1448 N N . ILE A 1 181 ? -15.528 3.204 20.720 1.00 92.31 181 ILE A N 1
ATOM 1449 C CA . ILE A 1 181 ? -16.749 3.985 20.477 1.00 92.31 181 ILE A CA 1
ATOM 1450 C C . ILE A 1 181 ? -17.730 3.835 21.633 1.00 92.31 181 ILE A C 1
ATOM 1452 O O . ILE A 1 181 ? -17.754 2.801 22.289 1.00 92.31 181 ILE A O 1
ATOM 1456 N N . GLU A 1 182 ? -18.557 4.847 21.863 1.00 89.81 182 GLU A N 1
ATOM 1457 C CA . GLU A 1 182 ? -19.715 4.725 22.748 1.00 89.81 182 GLU A CA 1
ATOM 1458 C C . GLU A 1 182 ? -20.888 4.129 21.962 1.00 89.81 182 GLU A C 1
ATOM 1460 O O . GLU A 1 182 ? -21.211 4.581 20.859 1.00 89.81 182 GLU A O 1
ATOM 1465 N N . VAL A 1 183 ? -21.495 3.072 22.493 1.00 86.06 183 VAL A N 1
ATOM 1466 C CA . VAL A 1 183 ? -22.624 2.389 21.862 1.00 86.06 183 VAL A CA 1
ATOM 1467 C C . VAL A 1 183 ? -23.868 3.265 21.990 1.00 86.06 183 VAL A C 1
ATOM 1469 O O . VAL A 1 183 ? -24.222 3.713 23.075 1.00 86.06 183 VAL A O 1
ATOM 1472 N N . SER A 1 184 ? -24.549 3.495 20.871 1.00 81.19 184 SER A N 1
ATOM 1473 C CA . SER A 1 184 ? -25.756 4.317 20.778 1.00 81.19 184 SER A CA 1
ATOM 1474 C C . SER A 1 184 ? -26.808 3.557 19.982 1.00 81.19 184 SER A C 1
ATOM 1476 O O . SER A 1 184 ? -26.457 2.774 19.100 1.00 81.19 184 SER A O 1
ATOM 1478 N N . GLN A 1 185 ? -28.089 3.825 20.246 1.00 73.00 185 GLN A N 1
ATOM 1479 C CA . GLN A 1 185 ? -29.204 3.292 19.453 1.00 73.00 185 GLN A CA 1
ATOM 1480 C C . GLN A 1 185 ? -29.076 3.643 17.962 1.00 73.00 185 GLN A C 1
ATOM 1482 O O . GLN A 1 185 ? -29.481 2.863 17.112 1.00 73.00 185 GLN A O 1
ATOM 1487 N N . LEU A 1 186 ? -28.434 4.770 17.631 1.00 73.00 186 LEU A N 1
ATOM 1488 C CA . LEU A 1 186 ? -28.181 5.182 16.243 1.00 73.00 186 LEU A CA 1
ATOM 1489 C C . LEU A 1 186 ? -27.197 4.269 15.500 1.00 73.00 186 LEU A C 1
ATOM 1491 O O . LEU A 1 186 ? -27.098 4.336 14.278 1.00 73.00 186 LEU A O 1
ATOM 1495 N N . HIS A 1 187 ? -26.432 3.453 16.226 1.00 74.62 187 HIS A N 1
ATOM 1496 C CA . HIS A 1 187 ? -25.487 2.512 15.636 1.00 74.62 187 HIS A CA 1
ATOM 1497 C C . HIS A 1 187 ? -26.138 1.159 15.301 1.00 74.62 187 HIS A C 1
ATOM 1499 O O . HIS A 1 187 ? -25.542 0.381 14.556 1.00 74.62 187 HIS A O 1
ATOM 1505 N N . ALA A 1 188 ? -27.334 0.865 15.822 1.00 73.38 188 ALA A N 1
ATOM 1506 C CA . ALA A 1 188 ? -28.063 -0.350 15.482 1.00 73.38 188 ALA A CA 1
ATOM 1507 C C . ALA A 1 188 ? -28.605 -0.241 14.046 1.00 73.38 188 ALA A C 1
ATOM 1509 O O . ALA A 1 188 ? -29.278 0.731 13.704 1.00 73.38 188 ALA A O 1
ATOM 1510 N N . GLY A 1 189 ? -28.280 -1.215 13.191 1.00 69.19 189 GLY A N 1
ATOM 1511 C CA . GLY A 1 189 ? -28.868 -1.320 11.857 1.00 69.19 189 GLY A CA 1
ATOM 1512 C C . GLY A 1 189 ? -30.372 -1.605 11.915 1.00 69.19 189 GLY A C 1
ATOM 1513 O O . GLY A 1 189 ? -30.942 -1.797 12.987 1.00 69.19 189 GLY A O 1
ATOM 1514 N N . GLU A 1 190 ? -31.024 -1.694 10.753 1.00 72.50 190 GLU A N 1
ATOM 1515 C CA . GLU A 1 190 ? -32.458 -2.031 10.657 1.00 72.50 190 GLU A CA 1
ATOM 1516 C C . GLU A 1 190 ? -32.814 -3.372 11.329 1.00 72.50 190 GLU A C 1
ATOM 1518 O O . GLU A 1 190 ? -33.952 -3.582 11.740 1.00 72.50 190 GLU A O 1
ATOM 1523 N N . ASP A 1 191 ? -31.838 -4.273 11.470 1.00 76.44 191 ASP A N 1
ATOM 1524 C CA . ASP A 1 191 ? -31.958 -5.568 12.143 1.00 76.44 191 ASP A CA 1
ATOM 1525 C C . ASP A 1 191 ? -31.593 -5.529 13.640 1.00 76.44 191 ASP A C 1
ATOM 1527 O O . ASP A 1 191 ? -31.473 -6.580 14.269 1.00 76.44 191 ASP A O 1
ATOM 1531 N N . GLY A 1 192 ? -31.383 -4.340 14.213 1.00 73.62 192 GLY A N 1
ATOM 1532 C CA . GLY A 1 192 ? -31.015 -4.152 15.618 1.00 73.62 192 GLY A CA 1
ATOM 1533 C C . GLY A 1 192 ? -29.556 -4.490 15.944 1.00 73.62 192 GLY A C 1
ATOM 1534 O O . GLY A 1 192 ? -29.165 -4.458 17.111 1.00 73.62 192 GLY A O 1
ATOM 1535 N N . ARG A 1 193 ? -28.726 -4.813 14.941 1.00 82.75 193 ARG A N 1
ATOM 1536 C CA . ARG A 1 193 ? -27.325 -5.211 15.142 1.00 82.75 193 ARG A CA 1
ATOM 1537 C C . ARG A 1 193 ? -26.358 -4.176 14.597 1.00 82.75 193 ARG A C 1
ATOM 1539 O O . ARG A 1 193 ? -26.585 -3.550 13.566 1.00 82.75 193 ARG A O 1
ATOM 1546 N N . LEU A 1 194 ? -25.236 -4.027 15.287 1.00 86.88 194 LEU A N 1
ATOM 1547 C CA . LEU A 1 194 ? -24.111 -3.224 14.832 1.00 86.88 194 LEU A CA 1
ATOM 1548 C C . LEU A 1 194 ? -23.220 -4.071 13.926 1.00 86.88 194 LEU A C 1
ATOM 1550 O O . LEU A 1 194 ? -22.696 -5.103 14.351 1.00 86.88 194 LEU A O 1
ATOM 1554 N N . ARG A 1 195 ? -23.011 -3.624 12.685 1.00 91.94 195 ARG A N 1
ATOM 1555 C CA . ARG A 1 195 ? -22.096 -4.270 11.740 1.00 91.94 195 ARG A CA 1
ATOM 1556 C C . ARG A 1 195 ? -20.745 -3.582 11.782 1.00 91.94 195 ARG A C 1
ATOM 1558 O O . ARG A 1 195 ? -20.610 -2.433 11.366 1.00 91.94 195 ARG A O 1
ATOM 1565 N N . LEU A 1 196 ? -19.732 -4.306 12.241 1.00 94.00 196 LEU A N 1
ATOM 1566 C CA . LEU A 1 196 ? -18.367 -3.811 12.299 1.00 94.00 196 LEU A CA 1
ATOM 1567 C C . LEU A 1 196 ? -17.485 -4.573 11.311 1.00 94.00 196 LEU A C 1
ATOM 1569 O O . LEU A 1 196 ? -17.211 -5.757 11.500 1.00 94.00 196 LEU A O 1
ATOM 1573 N N . THR A 1 197 ? -17.015 -3.890 10.270 1.00 97.31 197 THR A N 1
ATOM 1574 C CA . THR A 1 197 ? -16.151 -4.476 9.240 1.00 97.31 197 THR A CA 1
ATOM 1575 C C . THR A 1 197 ? -14.740 -3.921 9.362 1.00 97.31 197 THR A C 1
ATOM 1577 O O . THR A 1 197 ? -14.517 -2.714 9.290 1.00 97.31 197 THR A O 1
ATOM 1580 N N . CYS A 1 198 ? -13.762 -4.807 9.512 1.00 97.38 198 CYS A N 1
ATOM 1581 C CA . CYS A 1 198 ? -12.356 -4.466 9.377 1.00 97.38 198 CYS A CA 1
ATOM 1582 C C . CYS A 1 198 ? -11.893 -4.762 7.951 1.00 97.38 198 CYS A C 1
ATOM 1584 O O . CYS A 1 198 ? -11.996 -5.900 7.497 1.00 97.38 198 CYS A O 1
ATOM 1586 N N . VAL A 1 199 ? -11.349 -3.758 7.267 1.00 97.50 199 VAL A N 1
ATOM 1587 C CA . VAL A 1 199 ? -10.790 -3.880 5.917 1.00 97.50 199 VAL A CA 1
ATOM 1588 C C . VAL A 1 199 ? -9.284 -3.641 5.976 1.00 97.50 199 VAL A C 1
ATOM 1590 O O . VAL A 1 199 ? -8.840 -2.597 6.451 1.00 97.50 199 VAL A O 1
ATOM 1593 N N . ALA A 1 200 ? -8.499 -4.603 5.499 1.00 96.88 200 ALA A N 1
ATOM 1594 C CA . ALA A 1 200 ? -7.043 -4.593 5.502 1.00 96.88 200 ALA A CA 1
ATOM 1595 C C . ALA A 1 200 ? -6.501 -4.562 4.066 1.00 96.88 200 ALA A C 1
ATOM 1597 O O . ALA A 1 200 ? -6.715 -5.501 3.296 1.00 96.88 200 ALA A O 1
ATOM 1598 N N . THR A 1 201 ? -5.798 -3.486 3.705 1.00 95.88 201 THR A N 1
ATOM 1599 C CA . THR A 1 201 ? -5.424 -3.193 2.312 1.00 95.88 201 THR A CA 1
ATOM 1600 C C . THR A 1 201 ? -3.940 -2.911 2.118 1.00 95.88 201 THR A C 1
ATOM 1602 O O . THR A 1 201 ? -3.299 -2.256 2.944 1.00 95.88 201 THR A O 1
ATOM 1605 N N . ILE A 1 202 ? -3.414 -3.311 0.962 1.00 93.12 202 ILE A N 1
ATOM 1606 C CA . ILE A 1 202 ? -2.102 -2.916 0.447 1.00 93.12 202 ILE A CA 1
ATOM 1607 C C . ILE A 1 202 ? -2.298 -2.330 -0.958 1.00 93.12 202 ILE A C 1
ATOM 1609 O O . ILE A 1 202 ? -2.776 -3.046 -1.836 1.00 93.12 202 ILE A O 1
ATOM 1613 N N . PRO A 1 203 ? -1.912 -1.070 -1.226 1.00 88.81 203 PRO A N 1
ATOM 1614 C CA . PRO A 1 203 ? -1.512 -0.027 -0.271 1.00 88.81 203 PRO A CA 1
ATOM 1615 C C . PRO A 1 203 ? -2.700 0.448 0.592 1.00 88.81 203 PRO A C 1
ATOM 1617 O O . PRO A 1 203 ? -3.832 0.009 0.411 1.00 88.81 203 PRO A O 1
ATOM 1620 N N . GLY A 1 204 ? -2.468 1.380 1.520 1.00 84.19 204 GLY A N 1
ATOM 1621 C CA . GLY A 1 204 ? -3.551 1.957 2.331 1.00 84.19 204 GLY A CA 1
ATOM 1622 C C . GLY A 1 204 ? -4.472 2.938 1.610 1.00 84.19 204 GLY A C 1
ATOM 1623 O O . GLY A 1 204 ? -5.591 3.165 2.060 1.00 84.19 204 GLY A O 1
ATOM 1624 N N . TYR A 1 205 ? -4.032 3.489 0.481 1.00 81.62 205 TYR A N 1
ATOM 1625 C CA . TYR A 1 205 ? -4.832 4.377 -0.351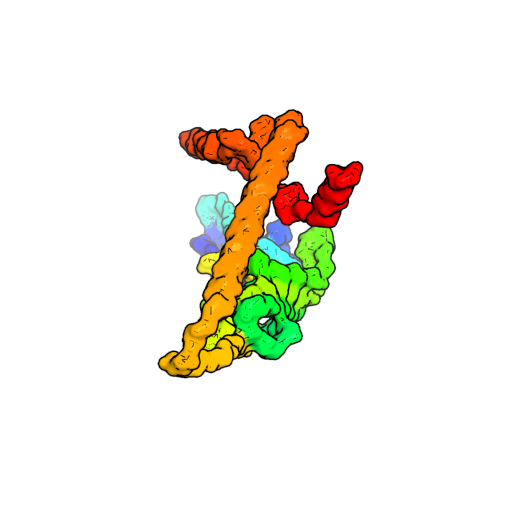 1.00 81.62 205 TYR A CA 1
ATOM 1626 C C . TYR A 1 205 ? -4.597 4.070 -1.823 1.00 81.62 205 TYR A C 1
ATOM 1628 O O . TYR A 1 205 ? -3.472 3.799 -2.243 1.00 81.62 205 TYR A O 1
ATOM 1636 N N . VAL A 1 206 ? -5.671 4.152 -2.595 1.00 80.31 206 VAL A N 1
ATOM 1637 C CA . VAL A 1 206 ? -5.691 3.856 -4.018 1.00 80.31 206 VAL A CA 1
ATOM 1638 C C . VAL A 1 206 ? -6.105 5.128 -4.755 1.00 80.31 206 VAL A C 1
ATOM 1640 O O . VAL A 1 206 ? -7.132 5.728 -4.452 1.00 80.31 206 VAL A O 1
ATOM 1643 N N . SER A 1 207 ? -5.275 5.576 -5.701 1.00 77.31 207 SER A N 1
ATOM 1644 C CA . SER A 1 207 ? -5.619 6.688 -6.599 1.00 77.31 207 SER A CA 1
ATOM 1645 C C . SER A 1 207 ? -6.718 6.276 -7.586 1.00 77.31 207 SER A C 1
ATOM 1647 O O . SER A 1 207 ? -6.853 5.085 -7.855 1.00 77.31 207 SER A O 1
ATOM 1649 N N . LYS A 1 208 ? -7.438 7.244 -8.177 1.00 71.00 208 LYS A N 1
ATOM 1650 C CA . LYS A 1 208 ? -8.563 7.014 -9.115 1.00 71.00 208 LYS A CA 1
ATOM 1651 C C . LYS A 1 208 ? -8.286 5.998 -10.239 1.00 71.00 208 LYS A C 1
ATOM 1653 O O . LYS A 1 208 ? -9.222 5.344 -10.674 1.00 71.00 208 LYS A O 1
ATOM 1658 N N . ASP A 1 209 ? -7.030 5.846 -10.662 1.00 71.00 209 ASP A N 1
ATOM 1659 C CA . ASP A 1 209 ? -6.618 4.976 -11.778 1.00 71.00 209 ASP A CA 1
ATOM 1660 C C . ASP A 1 209 ? -5.881 3.695 -11.335 1.00 71.00 209 ASP A C 1
ATOM 1662 O O . ASP A 1 209 ? -5.077 3.130 -12.080 1.00 71.00 209 ASP A O 1
ATOM 1666 N N . SER A 1 210 ? -6.065 3.257 -10.090 1.00 74.44 210 SER A N 1
ATOM 1667 C CA . SER A 1 210 ? -5.398 2.067 -9.550 1.00 74.44 210 SER A CA 1
ATOM 1668 C C . SER A 1 210 ? -6.353 1.214 -8.730 1.00 74.44 210 SER A C 1
ATOM 1670 O O . SER A 1 210 ? -7.391 1.707 -8.316 1.00 74.44 210 SER A O 1
ATOM 1672 N N . ASP A 1 211 ? -5.952 -0.025 -8.456 1.00 85.88 211 ASP A N 1
ATOM 1673 C CA . ASP A 1 211 ? -6.645 -0.943 -7.554 1.00 85.88 211 ASP A CA 1
ATOM 1674 C C . ASP A 1 211 ? -5.752 -1.305 -6.362 1.00 85.88 211 ASP A C 1
ATOM 1676 O O . ASP A 1 211 ? -4.533 -1.085 -6.376 1.00 85.88 211 ASP A O 1
ATOM 1680 N N . TYR A 1 212 ? -6.360 -1.892 -5.331 1.00 91.88 212 TYR A N 1
ATOM 1681 C CA . TYR A 1 212 ? -5.620 -2.539 -4.254 1.00 91.88 212 TYR A CA 1
ATOM 1682 C C . TYR A 1 212 ? -4.836 -3.737 -4.797 1.00 91.88 212 TYR A C 1
ATOM 1684 O O . TYR A 1 212 ? -5.344 -4.537 -5.579 1.00 91.88 212 TYR A O 1
ATOM 1692 N N . ALA A 1 213 ? -3.591 -3.874 -4.352 1.00 92.56 213 ALA A N 1
ATOM 1693 C CA . ALA A 1 213 ? -2.752 -5.021 -4.669 1.00 92.56 213 ALA A CA 1
ATOM 1694 C C . ALA A 1 213 ? -3.131 -6.257 -3.843 1.00 92.56 213 ALA A C 1
ATOM 1696 O O . ALA A 1 213 ? -2.954 -7.384 -4.295 1.00 92.56 213 ALA A O 1
ATOM 1697 N N . ASP A 1 214 ? -3.629 -6.029 -2.630 1.00 95.38 214 ASP A N 1
ATOM 1698 C CA . ASP A 1 214 ? -4.182 -7.042 -1.741 1.00 95.38 214 ASP A CA 1
ATOM 1699 C C . ASP A 1 214 ? -5.238 -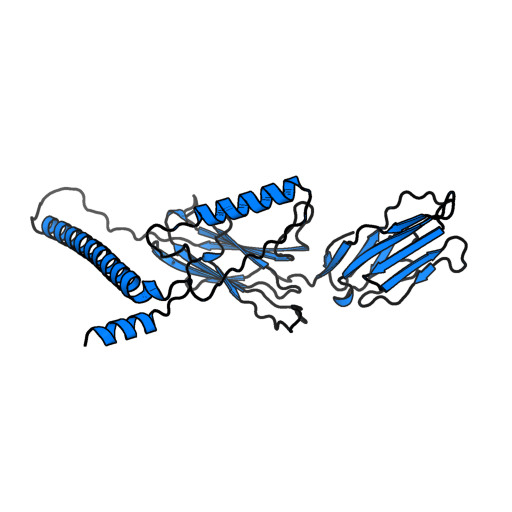6.380 -0.846 1.00 95.38 214 ASP A C 1
ATOM 1701 O O . ASP A 1 214 ? -5.006 -5.298 -0.298 1.00 95.38 214 ASP A O 1
ATOM 1705 N N . ILE A 1 215 ? -6.406 -7.005 -0.726 1.00 96.38 215 ILE A N 1
ATOM 1706 C CA . ILE A 1 215 ? -7.521 -6.538 0.100 1.00 96.38 215 ILE A CA 1
ATOM 1707 C C . ILE A 1 215 ? -8.159 -7.738 0.782 1.00 96.38 215 ILE A C 1
ATOM 1709 O O . ILE A 1 215 ? -8.569 -8.688 0.122 1.00 96.38 215 ILE A O 1
ATOM 1713 N N . ARG A 1 216 ? -8.261 -7.677 2.107 1.00 97.38 216 ARG A N 1
ATOM 1714 C CA . ARG A 1 216 ? -8.944 -8.671 2.937 1.00 97.38 216 ARG A CA 1
ATOM 1715 C C . ARG A 1 216 ? -9.903 -7.963 3.874 1.00 97.38 216 ARG A C 1
ATOM 1717 O O . ARG A 1 216 ? -9.633 -6.838 4.294 1.00 97.38 216 ARG A O 1
ATOM 1724 N N . ASN A 1 217 ? -11.006 -8.604 4.225 1.00 97.50 217 ASN A N 1
ATOM 1725 C CA . ASN A 1 217 ? -11.951 -8.040 5.173 1.00 97.50 217 ASN A CA 1
ATOM 1726 C C . ASN A 1 217 ? -12.525 -9.108 6.100 1.00 97.50 217 ASN A C 1
ATOM 1728 O O . ASN A 1 217 ? -12.441 -10.302 5.842 1.00 97.50 217 ASN A O 1
ATOM 1732 N N . SER A 1 218 ? -13.051 -8.651 7.226 1.00 97.81 218 SER A N 1
ATOM 1733 C CA . SER A 1 218 ? -13.756 -9.481 8.191 1.00 97.81 218 SER A CA 1
ATOM 1734 C C . SER A 1 218 ? -14.841 -8.637 8.831 1.00 97.81 218 SER A C 1
ATOM 1736 O O . SER A 1 218 ? -14.608 -7.465 9.135 1.00 97.81 218 SER A O 1
ATOM 1738 N N . THR A 1 219 ? -16.026 -9.212 9.004 1.00 96.81 219 THR A N 1
ATOM 1739 C CA . THR A 1 219 ? -17.189 -8.523 9.560 1.00 96.81 219 THR A CA 1
ATOM 1740 C C . THR A 1 219 ? -17.671 -9.260 10.793 1.00 96.81 219 THR A C 1
ATOM 1742 O O . THR A 1 219 ? -17.880 -10.470 10.761 1.00 96.81 219 THR A O 1
ATOM 1745 N N . ALA A 1 220 ? -17.887 -8.509 11.864 1.00 93.56 220 ALA A N 1
ATOM 1746 C CA . ALA A 1 220 ? -18.516 -8.979 13.082 1.00 93.56 220 ALA A CA 1
ATOM 1747 C C . ALA A 1 220 ? -19.867 -8.280 13.266 1.00 93.56 220 ALA A C 1
ATOM 1749 O O . ALA A 1 220 ? -20.002 -7.083 12.998 1.00 93.56 220 ALA A O 1
ATOM 1750 N N . LEU A 1 221 ? -20.861 -9.042 13.715 1.00 90.56 221 LEU A N 1
ATOM 1751 C CA . LEU A 1 221 ? -22.180 -8.536 14.077 1.00 90.56 221 LEU A CA 1
ATOM 1752 C C . LEU A 1 221 ? -22.276 -8.520 15.599 1.00 90.56 221 LEU A C 1
ATOM 1754 O O . LEU A 1 221 ? -22.036 -9.548 16.228 1.00 90.56 221 LEU A O 1
ATOM 1758 N N . ILE A 1 222 ? -22.601 -7.365 16.169 1.00 87.06 222 ILE A N 1
ATOM 1759 C CA . ILE A 1 222 ? -22.766 -7.190 17.612 1.00 87.06 222 ILE A CA 1
ATOM 1760 C C . ILE A 1 222 ? -24.237 -6.909 17.903 1.00 87.06 222 ILE A C 1
ATOM 1762 O O . ILE A 1 222 ? -24.830 -6.006 17.311 1.00 87.06 222 ILE A O 1
ATOM 1766 N N . GLU A 1 223 ? -24.817 -7.675 18.821 1.00 81.31 223 GLU A N 1
ATOM 1767 C CA . GLU A 1 223 ? -26.144 -7.395 19.366 1.00 81.31 223 GLU A CA 1
ATOM 1768 C C . GLU A 1 223 ? -26.032 -6.289 20.419 1.00 81.31 223 GLU A C 1
ATOM 1770 O O . GLU A 1 223 ? -25.248 -6.393 21.368 1.00 81.31 223 GLU A O 1
ATOM 1775 N N . ILE A 1 224 ? -26.789 -5.206 20.222 1.00 77.25 224 ILE A N 1
ATOM 1776 C CA . ILE A 1 224 ? -26.891 -4.113 21.189 1.00 77.25 224 ILE A CA 1
ATOM 1777 C C . ILE A 1 224 ? -28.118 -4.390 22.048 1.00 77.25 224 ILE A C 1
ATOM 1779 O O . ILE A 1 224 ? -29.238 -4.424 21.543 1.00 77.25 224 ILE A O 1
ATOM 1783 N N . LEU A 1 225 ? -27.902 -4.583 23.345 1.00 75.75 225 LEU A N 1
ATOM 1784 C CA . LEU A 1 225 ? -28.990 -4.780 24.290 1.00 75.75 225 LEU A CA 1
ATOM 1785 C C . LEU A 1 225 ? -29.484 -3.422 24.791 1.00 75.75 225 LEU A C 1
ATOM 1787 O O . LEU A 1 225 ? -28.707 -2.582 25.256 1.00 75.75 225 LEU A O 1
ATOM 1791 N N . GLU A 1 226 ? -30.793 -3.210 24.718 1.00 69.31 226 GLU A N 1
ATOM 1792 C CA . GLU A 1 226 ? -31.426 -2.101 25.418 1.00 69.31 226 GLU A CA 1
ATOM 1793 C C . GLU A 1 226 ? -31.589 -2.455 26.893 1.00 69.31 226 GLU A C 1
ATOM 1795 O O . GLU A 1 226 ? -31.906 -3.588 27.259 1.00 69.31 226 GLU A O 1
ATOM 1800 N N . ILE A 1 227 ? -31.381 -1.468 27.761 1.00 63.94 227 ILE A N 1
ATOM 1801 C CA . ILE A 1 227 ? -31.816 -1.593 29.146 1.00 63.94 227 ILE A CA 1
ATOM 1802 C C . ILE A 1 227 ? -33.336 -1.438 29.111 1.00 63.94 227 ILE A C 1
ATOM 1804 O O . ILE A 1 227 ? -33.837 -0.319 28.980 1.00 63.94 227 ILE A O 1
ATOM 1808 N N . GLU A 1 228 ? -34.069 -2.550 29.204 1.00 54.91 228 GLU A N 1
ATOM 1809 C CA . GLU A 1 228 ? -35.515 -2.516 29.418 1.00 54.91 228 GLU A CA 1
ATOM 1810 C C . GLU A 1 228 ? -35.788 -1.696 30.683 1.00 54.91 228 GLU A C 1
ATOM 1812 O O . GLU A 1 228 ? -35.502 -2.113 31.808 1.00 54.91 228 GLU A O 1
ATOM 1817 N N . SER A 1 229 ? -36.322 -0.486 30.500 1.00 52.41 229 SER A N 1
ATOM 1818 C CA . SER A 1 229 ? -36.900 0.249 31.618 1.00 52.41 229 SER A CA 1
ATOM 1819 C C . SER A 1 229 ? -38.056 -0.589 32.161 1.00 52.41 229 SER A C 1
ATOM 1821 O O . SER A 1 229 ? -38.912 -0.995 31.370 1.00 52.41 229 SER A O 1
ATOM 1823 N N . PRO A 1 230 ? -38.115 -0.867 33.477 1.00 46.66 230 PRO A N 1
ATOM 1824 C CA . PRO A 1 230 ? -39.203 -1.653 34.032 1.00 46.66 230 PRO A CA 1
ATOM 1825 C C . PRO A 1 230 ? -40.529 -0.985 33.669 1.00 46.66 230 PRO A C 1
ATOM 1827 O O . PRO A 1 230 ? -40.704 0.217 33.885 1.00 46.66 230 PRO A O 1
ATOM 1830 N N . ALA A 1 231 ? -41.425 -1.772 33.067 1.00 44.31 231 ALA A N 1
ATOM 1831 C CA . ALA A 1 231 ? -42.713 -1.316 32.570 1.00 44.31 231 ALA A CA 1
ATOM 1832 C C . ALA A 1 231 ? -43.437 -0.494 33.643 1.00 44.31 231 ALA A C 1
ATOM 1834 O O . ALA A 1 231 ? -43.699 -0.971 34.750 1.00 44.31 231 ALA A O 1
ATOM 1835 N N . LEU A 1 232 ? -43.747 0.758 33.307 1.00 43.44 232 LEU A N 1
ATOM 1836 C CA . LEU A 1 232 ? -44.544 1.624 34.159 1.00 43.44 232 LEU A CA 1
ATOM 1837 C C . LEU A 1 232 ? -45.958 1.015 34.256 1.00 43.44 232 LEU A C 1
ATOM 1839 O O . LEU A 1 232 ? -46.571 0.779 33.210 1.00 43.44 232 LEU A O 1
ATOM 1843 N N . PRO A 1 233 ? -46.498 0.737 35.457 1.00 43.53 233 PRO A N 1
ATOM 1844 C CA . PRO A 1 233 ? -47.876 0.284 35.571 1.00 43.53 233 PRO A CA 1
ATOM 1845 C C . PRO A 1 233 ? -48.831 1.374 35.063 1.00 43.53 233 PRO A C 1
ATOM 1847 O O . PRO A 1 233 ? -48.575 2.572 35.206 1.00 43.53 233 PRO A O 1
ATOM 1850 N N . SER A 1 234 ? -49.934 0.941 34.450 1.00 40.84 234 SER A N 1
ATOM 1851 C CA . SER A 1 234 ? -51.011 1.797 33.941 1.00 40.84 234 SER A CA 1
ATOM 1852 C C . SER A 1 234 ? -51.525 2.781 35.002 1.00 40.84 234 SER A C 1
ATOM 1854 O O . SER A 1 234 ? -51.565 2.424 36.182 1.00 40.84 234 SER A O 1
ATOM 1856 N N . PRO A 1 235 ? -51.976 3.988 34.610 1.00 51.50 235 PRO A N 1
ATOM 1857 C CA . PRO A 1 235 ? -52.291 5.055 35.547 1.00 51.50 235 PRO A CA 1
ATOM 1858 C C . PRO A 1 235 ? -53.617 4.781 36.257 1.00 51.50 235 PRO A C 1
ATOM 1860 O O . PRO A 1 235 ? -54.681 5.146 35.764 1.00 51.50 235 PRO A O 1
ATOM 1863 N N . VAL A 1 236 ? -53.549 4.173 37.440 1.00 47.47 236 VAL A N 1
ATOM 1864 C CA . VAL A 1 236 ? -54.631 4.219 38.422 1.00 47.47 236 VAL A CA 1
ATOM 1865 C C . VAL A 1 236 ? -54.015 4.441 39.803 1.00 47.47 236 VAL A C 1
ATOM 1867 O O . VAL A 1 236 ? -53.276 3.606 40.310 1.00 47.47 236 VAL A O 1
ATOM 1870 N N . GLU A 1 237 ? -54.335 5.611 40.360 1.00 45.28 237 GLU A N 1
ATOM 1871 C CA . GLU A 1 237 ? -54.316 5.951 41.789 1.00 45.28 237 GLU A CA 1
ATOM 1872 C C . GLU A 1 237 ? -52.966 5.959 42.525 1.00 45.28 237 GLU A C 1
ATOM 1874 O O . GLU A 1 237 ? -52.521 4.983 43.114 1.00 45.28 237 GLU A O 1
ATOM 1879 N N . ALA A 1 238 ? -52.362 7.149 42.593 1.00 35.38 238 ALA A N 1
ATOM 1880 C CA . ALA A 1 238 ? -52.233 7.935 43.831 1.00 35.38 238 ALA A CA 1
ATOM 1881 C C . ALA A 1 238 ? -51.039 8.891 43.702 1.00 35.38 238 ALA A C 1
ATOM 1883 O O . ALA A 1 238 ? -49.875 8.514 43.833 1.00 35.38 238 ALA A O 1
ATOM 1884 N N . ALA A 1 239 ? -51.337 10.169 43.469 1.00 39.34 239 ALA A N 1
ATOM 1885 C CA . ALA A 1 239 ? -50.360 11.234 43.607 1.00 39.34 239 ALA A CA 1
ATOM 1886 C C . ALA A 1 239 ? -49.903 11.313 45.075 1.00 39.34 239 ALA A C 1
ATOM 1888 O O . ALA A 1 239 ? -50.643 11.759 45.948 1.00 39.34 239 ALA A O 1
ATOM 1889 N N . SER A 1 240 ? -48.668 10.890 45.338 1.00 41.62 240 SER A N 1
ATOM 1890 C CA . SER A 1 240 ? -47.935 11.210 46.561 1.00 41.62 240 SER A CA 1
ATOM 1891 C C . SER A 1 240 ? -46.993 12.375 46.264 1.00 41.62 240 SER A C 1
ATOM 1893 O O . SER A 1 240 ? -46.141 12.297 45.376 1.00 41.62 240 SER A O 1
ATOM 1895 N N . SER A 1 241 ? -47.130 13.465 47.023 1.00 48.97 241 SER A N 1
ATOM 1896 C CA . SER A 1 241 ? -46.419 14.745 46.859 1.00 48.97 241 SER A CA 1
ATOM 1897 C C . SER A 1 241 ? -44.886 14.672 47.020 1.00 48.97 241 SER A C 1
ATOM 1899 O O . SER A 1 241 ? -44.203 15.689 46.935 1.00 48.97 241 SER A O 1
ATOM 1901 N N . SER A 1 242 ? -44.328 13.480 47.244 1.00 51.47 242 SER A N 1
ATOM 1902 C CA . SER A 1 242 ? -42.903 13.217 47.479 1.00 51.47 242 SER A CA 1
ATOM 1903 C C . SER A 1 242 ? -42.072 13.099 46.188 1.00 51.47 242 SER A C 1
ATOM 1905 O O . SER A 1 242 ? -40.899 13.475 46.169 1.00 51.47 242 SER A O 1
ATOM 1907 N N . GLN A 1 243 ? -42.657 12.622 45.081 1.00 51.38 243 GLN A N 1
ATOM 1908 C CA . GLN A 1 243 ? -41.903 12.360 43.842 1.00 51.38 243 GLN A CA 1
ATOM 1909 C C . GLN A 1 243 ? -41.642 13.622 43.002 1.00 51.38 243 GLN A C 1
ATOM 1911 O O . GLN A 1 243 ? -40.545 13.775 42.467 1.00 51.38 243 GLN A O 1
ATOM 1916 N N . PHE A 1 244 ? -42.577 14.579 42.964 1.00 50.94 244 PHE A N 1
ATOM 1917 C CA . PHE A 1 244 ? -42.379 15.863 42.271 1.00 50.94 244 PHE A CA 1
ATOM 1918 C C . PHE A 1 244 ? -41.276 16.722 42.910 1.00 50.94 244 PHE A C 1
ATOM 1920 O O . PHE A 1 244 ? -40.519 17.390 42.205 1.00 50.94 244 PHE A O 1
ATOM 1927 N N . LEU A 1 245 ? -41.126 16.655 44.239 1.00 52.69 245 LEU A N 1
ATOM 1928 C CA . LEU A 1 245 ? -40.087 17.394 44.959 1.00 52.69 245 LEU A CA 1
ATOM 1929 C C . LEU A 1 245 ? -38.680 16.876 44.609 1.00 52.69 245 LEU A C 1
ATOM 1931 O O . LEU A 1 245 ? -37.755 17.666 44.450 1.00 52.69 245 LEU A O 1
ATOM 1935 N N . ARG A 1 246 ? -38.514 15.559 44.417 1.00 57.94 246 ARG A N 1
ATOM 1936 C CA . ARG A 1 246 ? -37.215 14.944 44.084 1.00 57.94 246 ARG A CA 1
ATOM 1937 C C . ARG A 1 246 ? -36.743 15.274 42.667 1.00 57.94 246 ARG A C 1
ATOM 1939 O O . ARG A 1 246 ? -35.567 15.577 42.489 1.00 57.94 246 ARG A O 1
ATOM 1946 N N . PHE A 1 247 ? -37.640 15.284 41.680 1.00 58.97 247 PHE A N 1
ATOM 1947 C CA . PHE A 1 247 ? -37.285 15.657 40.304 1.00 58.97 247 PHE A CA 1
ATOM 1948 C C . PHE A 1 247 ? -36.904 17.135 40.178 1.00 58.97 247 PHE A C 1
ATOM 1950 O O . PHE A 1 247 ? -35.905 17.451 39.532 1.00 58.97 247 PHE A O 1
ATOM 1957 N N . HIS A 1 248 ? -37.630 18.037 40.847 1.00 65.88 248 HIS A N 1
ATOM 1958 C CA . HIS A 1 248 ? -37.258 19.452 40.864 1.00 65.88 248 HIS A CA 1
ATOM 1959 C C . HIS A 1 248 ? -35.926 19.700 41.571 1.00 65.88 248 HIS A C 1
ATOM 1961 O O . HIS A 1 248 ? -35.137 20.502 41.080 1.00 65.88 248 HIS A O 1
ATOM 1967 N N . VAL A 1 249 ? -35.632 18.987 42.662 1.00 69.75 249 VAL A N 1
ATOM 1968 C CA . VAL A 1 249 ? -34.335 19.095 43.348 1.00 69.75 249 VAL A CA 1
ATOM 1969 C C . VAL A 1 249 ? -33.191 18.615 42.450 1.00 69.75 249 VAL A C 1
ATOM 1971 O O . VAL A 1 249 ? -32.185 19.307 42.355 1.00 69.75 249 VAL A O 1
ATOM 1974 N N . ILE A 1 250 ? -33.341 17.494 41.736 1.00 73.88 250 ILE A N 1
ATOM 1975 C CA . ILE A 1 250 ? -32.297 16.992 40.821 1.00 73.88 250 ILE A CA 1
ATOM 1976 C C . ILE A 1 250 ? -32.065 17.966 39.659 1.00 73.88 250 ILE A C 1
ATOM 1978 O O . ILE A 1 250 ? -30.919 18.296 39.356 1.00 73.88 250 ILE A O 1
ATOM 1982 N N . LEU A 1 251 ? -33.136 18.473 39.038 1.00 71.56 251 LEU A N 1
ATOM 1983 C CA . LEU A 1 251 ? -33.023 19.442 37.945 1.00 71.56 251 LEU A CA 1
ATOM 1984 C C . LEU A 1 251 ? -32.342 20.738 38.417 1.00 71.56 251 LEU A C 1
ATOM 1986 O O . LEU A 1 251 ? -31.486 21.284 37.725 1.00 71.56 251 LEU A O 1
ATOM 1990 N N . LEU A 1 252 ? -32.681 21.199 39.623 1.00 75.50 252 LEU A N 1
ATOM 1991 C CA . LEU A 1 252 ? -32.099 22.393 40.228 1.00 75.50 252 LEU A CA 1
ATOM 1992 C C . LEU A 1 252 ? -30.622 22.176 40.588 1.00 75.50 252 LEU A C 1
ATOM 1994 O O . LEU A 1 252 ? -29.811 23.060 40.342 1.00 75.50 252 LEU A O 1
ATOM 1998 N N . VAL A 1 253 ? -30.237 20.984 41.057 1.00 80.06 253 VAL A N 1
ATOM 1999 C CA . VAL A 1 253 ? -28.829 20.615 41.290 1.00 80.06 253 VAL A CA 1
ATOM 2000 C C . VAL A 1 253 ? -28.029 20.593 39.984 1.00 80.06 253 VAL A C 1
ATOM 2002 O O . VAL A 1 253 ? -26.937 21.149 39.945 1.00 80.06 253 VAL A O 1
ATOM 2005 N N . ILE A 1 254 ? -28.562 20.031 38.893 1.00 78.75 254 ILE A N 1
ATOM 2006 C CA . ILE A 1 254 ? -27.884 20.032 37.581 1.00 78.75 254 ILE A CA 1
ATOM 2007 C C . ILE A 1 254 ? -27.704 21.466 37.060 1.00 78.75 254 ILE A C 1
ATOM 2009 O O . ILE A 1 254 ? -26.621 21.835 36.599 1.00 78.75 254 ILE A O 1
ATOM 2013 N N . LEU A 1 255 ? -28.735 22.307 37.175 1.00 80.38 255 LEU A N 1
ATOM 2014 C CA . LEU A 1 255 ? -28.658 23.718 36.785 1.00 80.38 255 LEU A CA 1
ATOM 2015 C C . LEU A 1 255 ? -27.639 24.490 37.639 1.00 80.38 255 LEU A C 1
ATOM 2017 O O . LEU A 1 255 ? -26.862 25.287 37.115 1.00 80.38 255 LEU A O 1
ATOM 2021 N N . VAL A 1 256 ? -27.572 24.221 38.942 1.00 83.00 256 VAL A N 1
ATOM 2022 C CA . VAL A 1 256 ? -26.573 24.829 39.835 1.00 83.00 256 VAL A CA 1
ATOM 2023 C C . VAL A 1 256 ? -25.155 24.348 39.503 1.00 83.00 256 VAL A C 1
ATOM 2025 O O . VAL A 1 256 ? -24.234 25.157 39.454 1.00 83.00 256 VAL A O 1
ATOM 2028 N N . LEU A 1 257 ? -24.958 23.062 39.202 1.00 77.75 257 LEU A N 1
ATOM 2029 C CA . LEU A 1 257 ? -23.641 22.524 38.845 1.00 77.75 257 LEU A CA 1
ATOM 2030 C C . LEU A 1 257 ? -23.133 23.078 37.509 1.00 77.75 257 LEU A C 1
ATOM 2032 O O . LEU A 1 257 ? -21.983 23.500 37.410 1.00 77.75 257 LEU A O 1
ATOM 2036 N N . THR A 1 258 ? -23.996 23.132 36.495 1.00 79.88 258 THR A N 1
ATOM 2037 C CA . THR A 1 258 ? -23.651 23.694 35.177 1.00 79.88 258 THR A CA 1
ATOM 2038 C C . THR A 1 258 ? -23.363 25.193 35.249 1.00 79.88 258 THR A C 1
ATOM 2040 O O . THR A 1 258 ? -22.388 25.667 34.663 1.00 79.88 258 THR A O 1
ATOM 2043 N N . THR A 1 259 ? -24.146 25.954 36.019 1.00 81.94 259 THR A N 1
ATOM 2044 C CA . THR A 1 259 ? -23.874 27.384 36.243 1.00 81.94 259 THR A CA 1
ATOM 2045 C C . THR A 1 259 ? -22.583 27.604 37.031 1.00 81.94 259 THR A C 1
ATOM 2047 O O . THR A 1 259 ? -21.796 28.472 36.652 1.00 81.94 259 THR A O 1
ATOM 2050 N N . TYR A 1 260 ? -22.300 26.788 38.052 1.00 85.56 260 TYR A N 1
ATOM 2051 C CA . TYR A 1 260 ? -21.038 26.838 38.795 1.00 85.56 260 TYR A CA 1
ATOM 2052 C C . TYR A 1 260 ? -19.832 26.573 37.887 1.00 85.56 260 TYR A C 1
ATOM 2054 O O . TYR A 1 260 ? -18.881 27.352 37.894 1.00 85.56 260 TYR A O 1
ATOM 2062 N N . GLN A 1 261 ? -19.892 25.536 37.045 1.00 79.31 261 GLN A N 1
ATOM 2063 C CA . GLN A 1 261 ? -18.833 25.225 36.079 1.00 79.31 261 GLN A CA 1
ATOM 2064 C C . GLN A 1 261 ? -18.595 26.374 35.090 1.00 79.31 261 GLN A C 1
ATOM 2066 O O . GLN A 1 261 ? -17.449 26.727 34.817 1.00 79.31 261 GLN A O 1
ATOM 2071 N N . LEU A 1 262 ? -19.661 27.003 34.588 1.00 81.75 262 LEU A N 1
ATOM 2072 C CA . LEU A 1 262 ? -19.562 28.141 33.670 1.00 81.75 262 LEU A CA 1
ATOM 2073 C C . LEU A 1 262 ? -18.955 29.383 34.334 1.00 81.75 262 LEU A C 1
ATOM 2075 O O . LEU A 1 262 ? -18.149 30.081 33.716 1.00 81.75 262 LEU A O 1
ATOM 2079 N N . VAL A 1 263 ? -19.330 29.674 35.582 1.00 87.25 263 VAL A N 1
ATOM 2080 C CA . VAL A 1 263 ? -18.776 30.802 36.346 1.00 87.25 263 VAL A CA 1
ATOM 2081 C C . VAL A 1 263 ? -17.312 30.548 36.690 1.00 87.25 263 VAL A C 1
ATOM 2083 O O . VAL A 1 263 ? -16.476 31.425 36.469 1.00 87.25 263 VAL A O 1
ATOM 2086 N N . TYR A 1 264 ? -16.986 29.344 37.159 1.00 83.44 264 TYR A N 1
ATOM 2087 C CA . TYR A 1 264 ? -15.617 28.946 37.467 1.00 83.44 264 TYR A CA 1
ATOM 2088 C C . TYR A 1 264 ? -14.726 29.013 36.222 1.00 83.44 264 TYR A C 1
ATOM 2090 O O . TYR A 1 264 ? -13.670 29.640 36.260 1.00 83.44 264 TYR A O 1
ATOM 2098 N N . GLY A 1 265 ? -15.188 28.484 35.084 1.00 81.12 265 GLY A N 1
ATOM 2099 C CA . GLY A 1 265 ? -14.468 28.566 33.813 1.00 81.12 265 GLY A CA 1
ATOM 2100 C C . GLY A 1 265 ? -14.213 30.008 33.362 1.00 81.12 265 GLY A C 1
ATOM 2101 O O . GLY A 1 265 ? -13.110 30.329 32.926 1.00 81.12 265 GLY A O 1
ATOM 2102 N N . LYS A 1 266 ? -15.191 30.909 33.530 1.00 82.38 266 LYS A N 1
ATOM 2103 C CA . LYS A 1 266 ? -15.009 32.343 33.245 1.00 82.38 266 LYS A CA 1
ATOM 2104 C C . LYS A 1 266 ? -14.000 33.008 34.184 1.00 82.38 266 LYS A C 1
ATOM 2106 O O . LYS A 1 266 ? -13.222 33.839 33.725 1.00 82.38 266 LYS A O 1
ATOM 2111 N N . LEU A 1 267 ? -14.003 32.657 35.470 1.00 83.00 267 LEU A N 1
ATOM 2112 C CA . LEU A 1 267 ? -13.070 33.207 36.456 1.00 83.00 267 LEU A CA 1
ATOM 2113 C C . LEU A 1 267 ? -11.634 32.735 36.200 1.00 83.00 267 LEU A C 1
ATOM 2115 O O . LEU A 1 267 ? -10.716 33.550 36.208 1.00 83.00 267 LEU A O 1
ATOM 2119 N N . VAL A 1 268 ? -11.455 31.438 35.937 1.00 81.00 268 VAL A N 1
ATOM 2120 C CA . VAL A 1 268 ? -10.154 30.848 35.595 1.00 81.00 268 VAL A CA 1
ATOM 2121 C C . VAL A 1 268 ? -9.626 31.450 34.301 1.00 81.00 268 VAL A C 1
ATOM 2123 O O . VAL A 1 268 ? -8.489 31.906 34.276 1.00 81.00 268 VAL A O 1
ATOM 2126 N N . LYS A 1 269 ? -10.462 31.540 33.258 1.00 80.06 269 LYS A N 1
ATOM 2127 C CA . LYS A 1 269 ? -10.091 32.195 32.000 1.00 80.06 269 LYS A CA 1
ATOM 2128 C C . LYS A 1 269 ? -9.596 33.621 32.243 1.00 80.06 269 LYS A C 1
ATOM 2130 O O . LYS A 1 269 ? -8.524 33.965 31.770 1.00 80.06 269 LYS A O 1
ATOM 2135 N N . LYS A 1 270 ? -10.346 34.417 33.011 1.00 82.31 270 LYS A N 1
ATOM 2136 C CA . LYS A 1 270 ? -9.978 35.804 33.306 1.00 82.31 270 LYS A CA 1
ATOM 2137 C C . LYS A 1 270 ? -8.635 35.905 34.041 1.00 82.31 270 LYS A C 1
ATOM 2139 O O . LYS A 1 270 ? -7.821 36.740 33.678 1.00 82.31 270 LYS A O 1
ATOM 2144 N N . ARG A 1 271 ? -8.388 35.044 35.036 1.00 81.12 271 ARG A N 1
ATOM 2145 C CA . ARG A 1 271 ? -7.102 35.015 35.757 1.00 81.12 271 ARG A CA 1
ATOM 2146 C C . ARG A 1 271 ? -5.936 34.620 34.854 1.00 81.12 271 ARG A C 1
ATOM 2148 O O . ARG A 1 271 ? -4.895 35.253 34.919 1.00 81.12 271 ARG A O 1
ATOM 2155 N N . ILE A 1 272 ? -6.124 33.609 34.004 1.00 78.19 272 ILE A N 1
ATOM 2156 C CA . ILE A 1 272 ? -5.096 33.179 33.047 1.00 78.19 272 ILE A CA 1
ATOM 2157 C C . ILE A 1 272 ? -4.792 34.307 32.055 1.00 78.19 272 ILE A C 1
ATOM 2159 O O . ILE A 1 272 ? -3.626 34.594 31.812 1.00 78.19 272 ILE A O 1
ATOM 2163 N N . GLU A 1 273 ? -5.824 34.965 31.517 1.00 77.25 273 GLU A N 1
ATOM 2164 C CA . GLU A 1 273 ? -5.660 36.107 30.608 1.00 77.25 273 GLU A CA 1
ATOM 2165 C C . GLU A 1 273 ? -4.918 37.272 31.284 1.00 77.25 273 GLU A C 1
ATOM 2167 O O . GLU A 1 273 ? -4.086 37.898 30.639 1.00 77.25 273 GLU A O 1
ATOM 2172 N N . GLU A 1 274 ? -5.171 37.551 32.568 1.00 81.31 274 GLU A N 1
ATOM 2173 C CA . GLU A 1 274 ? -4.468 38.600 33.327 1.00 81.31 274 GLU A CA 1
ATOM 2174 C C . GLU A 1 274 ? -3.004 38.240 33.633 1.00 81.31 274 GLU A C 1
ATOM 2176 O O . GLU A 1 274 ? -2.138 39.108 33.574 1.00 81.31 274 GLU A O 1
ATOM 2181 N N . GLU A 1 275 ? -2.712 36.978 33.949 1.00 81.81 275 GLU A N 1
ATOM 2182 C CA . GLU A 1 275 ? -1.373 36.533 34.360 1.00 81.81 275 GLU A CA 1
ATOM 2183 C C . GLU A 1 275 ? -0.432 36.269 33.173 1.00 81.81 275 GLU A C 1
ATOM 2185 O O . GLU A 1 275 ? 0.776 36.478 33.279 1.00 81.81 275 GLU A O 1
ATOM 2190 N N . TYR A 1 276 ? -0.972 35.839 32.027 1.00 75.44 276 TYR A N 1
ATOM 2191 C CA . TYR A 1 276 ? -0.179 35.469 30.849 1.00 75.44 276 TYR A CA 1
ATOM 2192 C C . TYR A 1 276 ? -0.172 36.517 29.732 1.00 75.44 276 TYR A C 1
ATOM 2194 O O . TYR A 1 276 ? 0.506 36.304 28.729 1.00 75.44 276 TYR A O 1
ATOM 2202 N N . TRP A 1 277 ? -0.84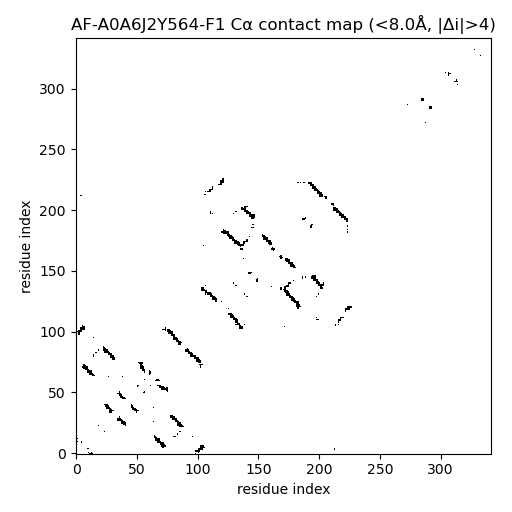4 37.661 29.910 1.00 76.00 277 TRP A N 1
ATOM 2203 C CA . TRP A 1 277 ? -0.945 38.721 28.897 1.00 76.00 277 TRP A CA 1
ATOM 2204 C C . TRP A 1 277 ? 0.410 39.147 28.303 1.00 76.00 277 TRP A C 1
ATOM 2206 O O . TRP A 1 277 ? 0.529 39.313 27.089 1.00 76.00 277 TRP A O 1
ATOM 2216 N N . ASP A 1 278 ? 1.443 39.268 29.143 1.00 79.88 278 ASP A N 1
ATOM 2217 C CA . ASP A 1 278 ? 2.777 39.741 28.741 1.00 79.88 278 ASP A CA 1
ATOM 2218 C C . ASP A 1 278 ? 3.675 38.640 28.144 1.00 79.88 278 ASP A C 1
ATOM 2220 O O . ASP A 1 278 ? 4.761 38.923 27.636 1.00 79.88 278 ASP A O 1
ATOM 2224 N N . MET A 1 279 ? 3.250 37.374 28.217 1.00 76.38 279 MET A N 1
ATOM 2225 C CA . MET A 1 279 ? 4.010 36.213 27.732 1.00 76.38 279 MET A CA 1
ATOM 2226 C C . MET A 1 279 ? 3.521 35.703 26.369 1.00 76.38 279 MET A C 1
ATOM 2228 O O . MET A 1 279 ? 4.143 34.814 25.782 1.00 76.38 279 MET A O 1
ATOM 2232 N N . GLU A 1 280 ? 2.419 36.246 25.855 1.00 74.56 280 GLU A N 1
ATOM 2233 C CA . GLU A 1 280 ? 1.859 35.872 24.559 1.00 74.56 280 GLU A CA 1
ATOM 2234 C C . GLU A 1 280 ? 2.568 36.593 23.408 1.00 74.56 280 GLU A C 1
ATOM 2236 O O . GLU A 1 280 ? 2.683 37.819 23.387 1.00 74.56 280 GLU A O 1
ATOM 2241 N N . ALA A 1 281 ? 2.992 35.831 22.399 1.00 79.81 281 ALA A N 1
ATOM 2242 C CA . ALA A 1 281 ? 3.539 36.397 21.171 1.00 79.81 281 ALA A CA 1
ATOM 2243 C C . ALA A 1 281 ? 2.472 37.229 20.431 1.00 79.81 281 ALA A C 1
ATOM 2245 O O . ALA A 1 281 ? 1.298 36.845 20.366 1.00 79.81 281 ALA A O 1
ATOM 2246 N N . GLU A 1 282 ? 2.860 38.369 19.852 1.00 79.62 282 GLU A N 1
ATOM 2247 C CA . GLU A 1 282 ? 1.923 39.287 19.190 1.00 79.62 282 GLU A CA 1
ATOM 2248 C C . GLU A 1 282 ? 1.195 38.617 18.014 1.00 79.62 282 GLU A C 1
ATOM 2250 O O . GLU A 1 282 ? 0.011 38.869 17.779 1.00 79.62 282 GLU A O 1
ATOM 2255 N N . GLU A 1 283 ? 1.889 37.710 17.331 1.00 80.38 283 GLU A N 1
ATOM 2256 C CA . GLU A 1 283 ? 1.427 36.952 16.172 1.00 80.38 283 GLU A CA 1
ATOM 2257 C C . GLU A 1 283 ? 0.397 35.867 16.535 1.00 80.38 283 GLU A C 1
ATOM 2259 O O . GLU A 1 283 ? -0.268 35.306 15.658 1.00 80.38 283 GLU A O 1
ATOM 2264 N N . GLN A 1 284 ? 0.228 35.555 17.825 1.00 79.38 284 GLN A N 1
ATOM 2265 C CA . GLN A 1 284 ? -0.740 34.566 18.280 1.00 79.38 284 GLN A CA 1
ATOM 2266 C C . GLN A 1 284 ? -2.171 35.108 18.148 1.00 79.38 284 GLN A C 1
ATOM 2268 O O . GLN A 1 284 ? -2.559 36.074 18.801 1.00 79.38 284 GLN A O 1
ATOM 2273 N N . ALA A 1 285 ? -2.994 34.442 17.331 1.00 78.31 285 ALA A N 1
ATOM 2274 C CA . ALA A 1 285 ? -4.423 34.752 17.211 1.00 78.31 285 ALA A CA 1
ATOM 2275 C C . ALA A 1 285 ? -5.314 33.926 18.156 1.00 78.31 285 ALA A C 1
ATOM 2277 O O . ALA A 1 285 ? -6.400 34.371 18.518 1.00 78.31 285 ALA A O 1
ATOM 2278 N N . GLY A 1 286 ? -4.891 32.709 18.513 1.00 74.00 286 GLY A N 1
ATOM 2279 C CA . GLY A 1 286 ? -5.654 31.803 19.375 1.00 74.00 286 GLY A CA 1
ATOM 2280 C C . GLY A 1 286 ? -5.570 32.189 20.853 1.00 74.00 286 GLY A C 1
ATOM 2281 O O . GLY A 1 286 ? -4.564 32.738 21.288 1.00 74.00 286 GLY A O 1
ATOM 2282 N N . PHE A 1 287 ? -6.619 31.878 21.619 1.00 70.00 287 PHE A N 1
ATOM 2283 C CA . PHE A 1 287 ? -6.718 32.123 23.070 1.00 70.00 287 PHE A CA 1
ATOM 2284 C C . PHE A 1 287 ? -6.640 33.593 23.519 1.00 70.00 287 PHE A C 1
ATOM 2286 O O . PHE A 1 287 ? -6.640 33.848 24.715 1.00 70.00 287 PHE A O 1
ATOM 2293 N N . ARG A 1 288 ? -6.694 34.556 22.588 1.00 72.81 288 ARG A N 1
ATOM 2294 C CA . ARG A 1 288 ? -6.688 35.995 22.887 1.00 72.81 288 ARG A CA 1
ATOM 2295 C C . ARG A 1 288 ? -8.051 36.621 22.647 1.00 72.81 288 ARG A C 1
ATOM 2297 O O . ARG A 1 288 ? -8.649 36.463 21.580 1.00 72.81 288 ARG A O 1
ATOM 2304 N N . ALA A 1 289 ? -8.549 37.365 23.628 1.00 71.81 289 ALA A N 1
ATOM 2305 C CA . ALA A 1 289 ? -9.808 38.080 23.488 1.00 71.81 289 ALA A CA 1
ATOM 2306 C C . ALA A 1 289 ? -9.732 39.108 22.339 1.00 71.81 289 ALA A C 1
ATOM 2308 O O . ALA A 1 289 ? -8.817 39.924 22.272 1.00 71.81 289 ALA A O 1
ATOM 2309 N N . GLY A 1 290 ? -10.702 39.064 21.420 1.00 77.25 290 GLY A N 1
ATOM 2310 C CA . GLY A 1 290 ? -10.812 40.025 20.315 1.00 77.25 290 GLY A CA 1
ATOM 2311 C C . GLY A 1 290 ? -9.871 39.793 19.125 1.00 77.25 290 GLY A C 1
ATOM 2312 O O . GLY A 1 290 ? -9.914 40.572 18.177 1.00 77.25 290 GLY A O 1
ATOM 2313 N N . ARG A 1 291 ? -9.053 38.732 19.128 1.00 79.88 291 ARG A N 1
ATOM 2314 C CA . ARG A 1 291 ? -8.220 38.331 17.982 1.00 79.88 291 ARG A CA 1
ATOM 2315 C C . ARG A 1 291 ? -8.816 37.095 17.306 1.00 79.88 291 ARG A C 1
ATOM 2317 O O . ARG A 1 291 ? -9.403 36.233 17.954 1.00 79.88 291 ARG A O 1
ATOM 2324 N N . CYS A 1 292 ? -8.681 37.013 15.986 1.00 80.50 292 CYS A N 1
ATOM 2325 C CA . CYS A 1 292 ? -9.092 35.850 15.203 1.00 80.50 292 CYS A CA 1
ATOM 2326 C C . CYS A 1 292 ? -8.128 35.631 14.032 1.00 80.50 292 CYS A C 1
ATOM 2328 O O . CYS A 1 292 ? -7.331 36.502 13.693 1.00 80.50 292 CYS A O 1
ATOM 2330 N N . THR A 1 293 ? -8.189 34.463 13.397 1.00 84.94 293 THR A N 1
ATOM 2331 C CA . THR A 1 293 ? -7.307 34.111 12.271 1.00 84.94 293 THR A CA 1
ATOM 2332 C C . THR A 1 293 ? -7.746 34.713 10.934 1.00 84.94 293 THR A C 1
ATOM 2334 O O . THR A 1 293 ? -7.120 34.434 9.913 1.00 84.94 293 THR A O 1
ATOM 2337 N N . VAL A 1 294 ? -8.799 35.537 10.920 1.00 86.50 294 VAL A N 1
ATOM 2338 C CA . VAL A 1 294 ? -9.374 36.106 9.693 1.00 86.50 294 VAL A CA 1
ATOM 2339 C C . VAL A 1 294 ? -8.361 36.993 8.969 1.00 86.50 294 VAL A C 1
ATOM 2341 O O . VAL A 1 294 ? -8.163 36.812 7.771 1.00 86.50 294 VAL A O 1
ATOM 2344 N N . ASP A 1 295 ? -7.646 37.867 9.682 1.00 83.69 295 ASP A N 1
ATOM 2345 C CA . ASP A 1 295 ? -6.647 38.760 9.073 1.00 83.69 295 ASP A CA 1
ATOM 2346 C C . ASP A 1 295 ? -5.430 37.992 8.533 1.00 83.69 295 ASP A C 1
ATOM 2348 O O . ASP A 1 295 ? -4.902 38.307 7.461 1.00 83.69 295 ASP A O 1
ATOM 2352 N N . HIS A 1 296 ? -5.012 36.935 9.236 1.00 87.25 296 HIS A N 1
ATOM 2353 C CA . HIS A 1 296 ? -3.939 36.043 8.791 1.00 87.25 296 HIS A CA 1
ATOM 2354 C C . HIS A 1 296 ? -4.331 35.291 7.516 1.00 87.25 296 HIS A C 1
ATOM 2356 O O . HIS A 1 296 ? -3.557 35.247 6.559 1.00 87.25 296 HIS A O 1
ATOM 2362 N N . LEU A 1 297 ? -5.550 34.745 7.478 1.00 90.12 297 LEU A N 1
ATOM 2363 C CA . LEU A 1 297 ? -6.079 34.042 6.313 1.00 90.12 297 LEU A CA 1
ATOM 2364 C C . LEU A 1 297 ? -6.243 34.985 5.119 1.00 90.12 297 LEU A C 1
ATOM 2366 O O . LEU A 1 297 ? -5.853 34.640 4.003 1.00 90.12 297 LEU A O 1
ATOM 2370 N N . PHE A 1 298 ? -6.772 36.186 5.352 1.00 91.44 298 PHE A N 1
ATOM 2371 C CA . PHE A 1 298 ? -6.903 37.212 4.324 1.00 91.44 298 PHE A CA 1
ATOM 2372 C C . PHE A 1 298 ? -5.534 37.578 3.740 1.00 91.44 298 PHE A C 1
ATOM 2374 O O . PHE A 1 298 ? -5.343 37.528 2.527 1.00 91.44 298 PHE A O 1
ATOM 2381 N N . THR A 1 299 ? -4.543 37.850 4.593 1.00 90.56 299 THR A N 1
ATOM 2382 C CA . THR A 1 299 ? -3.177 38.186 4.164 1.00 90.56 299 THR A CA 1
ATOM 2383 C C . THR A 1 299 ? -2.540 37.059 3.349 1.00 90.56 299 THR A C 1
ATOM 2385 O O . THR A 1 299 ? -1.969 37.312 2.286 1.00 90.56 299 THR A O 1
ATOM 2388 N N . LEU A 1 300 ? -2.674 35.808 3.804 1.00 93.31 300 LEU A N 1
ATOM 2389 C CA . LEU A 1 300 ? -2.179 34.632 3.087 1.00 93.31 300 LEU A CA 1
ATOM 2390 C C . LEU A 1 300 ? -2.820 34.518 1.696 1.00 93.31 300 LEU A C 1
ATOM 2392 O O . LEU A 1 300 ? -2.119 34.322 0.704 1.00 93.31 300 LEU A O 1
ATOM 2396 N N . THR A 1 301 ? -4.139 34.706 1.622 1.00 94.38 301 THR A N 1
ATOM 2397 C CA . THR A 1 301 ? -4.910 34.650 0.373 1.00 94.38 301 THR A CA 1
ATOM 2398 C C . THR A 1 301 ? -4.436 35.723 -0.609 1.00 94.38 301 THR A C 1
ATOM 2400 O O . THR A 1 301 ? -4.094 35.401 -1.744 1.00 94.38 301 THR A O 1
ATOM 2403 N N . GLN A 1 302 ? -4.265 36.968 -0.153 1.00 96.00 302 GLN A N 1
ATOM 2404 C CA . GLN A 1 302 ? -3.760 38.066 -0.988 1.00 96.00 302 GLN A CA 1
ATOM 2405 C C . GLN A 1 302 ? -2.344 37.803 -1.528 1.00 96.00 302 GLN A C 1
ATOM 2407 O O . GLN A 1 302 ? -2.026 38.165 -2.665 1.00 96.00 302 GLN A O 1
ATOM 2412 N N . ILE A 1 303 ? -1.469 37.182 -0.727 1.00 94.25 303 ILE A N 1
ATOM 2413 C CA . ILE A 1 303 ? -0.111 36.815 -1.158 1.00 94.25 303 ILE A CA 1
ATOM 2414 C C . ILE A 1 303 ? -0.171 35.742 -2.247 1.00 94.25 303 ILE A C 1
ATOM 2416 O O . ILE A 1 303 ? 0.509 35.884 -3.268 1.00 94.25 303 ILE A O 1
ATOM 2420 N N . ILE A 1 304 ? -0.991 34.706 -2.044 1.00 95.25 304 ILE A N 1
ATOM 2421 C CA . ILE A 1 304 ? -1.188 33.616 -3.004 1.00 95.25 304 ILE A CA 1
ATOM 2422 C C . ILE A 1 304 ? -1.703 34.175 -4.331 1.00 95.25 304 ILE A C 1
ATOM 2424 O O . ILE A 1 304 ? -1.064 33.986 -5.367 1.00 95.25 304 ILE A O 1
ATOM 2428 N N . GLU A 1 305 ? -2.787 34.947 -4.297 1.00 95.75 305 GLU A N 1
ATOM 2429 C CA . GLU A 1 305 ? -3.410 35.518 -5.493 1.00 95.75 305 GLU A CA 1
ATOM 2430 C C . GLU A 1 305 ? -2.445 36.416 -6.280 1.00 95.75 305 GLU A C 1
ATOM 2432 O O . GLU A 1 305 ? -2.302 36.281 -7.498 1.00 95.75 305 GLU A O 1
ATOM 2437 N N . LYS A 1 306 ? -1.704 37.297 -5.597 1.00 96.06 306 LYS A N 1
ATOM 2438 C CA . LYS A 1 306 ? -0.771 38.234 -6.247 1.00 96.06 306 LYS A CA 1
ATOM 2439 C C . LYS A 1 306 ? 0.417 37.538 -6.907 1.00 96.06 306 LYS A C 1
ATOM 2441 O O . LYS A 1 306 ? 0.927 38.008 -7.928 1.00 96.06 306 LYS A O 1
ATOM 2446 N N . LYS A 1 307 ? 0.894 36.447 -6.315 1.00 94.56 307 LYS A N 1
ATOM 2447 C CA . LYS A 1 307 ? 2.010 35.653 -6.836 1.00 94.56 307 LYS A CA 1
ATOM 2448 C C . LYS A 1 307 ? 1.568 34.749 -7.985 1.00 94.56 307 LYS A C 1
ATOM 2450 O O . LYS A 1 307 ? 2.265 34.706 -9.000 1.00 94.56 307 LYS A O 1
ATOM 2455 N N . MET A 1 308 ? 0.380 34.148 -7.881 1.00 92.56 308 MET A N 1
ATOM 2456 C CA . MET A 1 308 ? -0.260 33.427 -8.985 1.00 92.56 308 MET A CA 1
ATOM 2457 C C . MET A 1 308 ? -0.477 34.342 -10.196 1.00 92.56 308 MET A C 1
ATOM 2459 O O . MET A 1 308 ? -0.098 33.983 -11.308 1.00 92.56 308 MET A O 1
ATOM 2463 N N . ALA A 1 309 ? -0.973 35.567 -9.989 1.00 94.12 309 ALA A N 1
ATOM 2464 C CA . ALA A 1 309 ? -1.191 36.542 -11.063 1.00 94.12 309 ALA A CA 1
ATOM 2465 C C . ALA A 1 309 ? 0.094 36.962 -11.804 1.00 94.12 309 ALA A C 1
ATOM 2467 O O . ALA A 1 309 ? 0.032 37.450 -12.931 1.00 94.12 309 ALA A O 1
ATOM 2468 N N . ARG A 1 310 ? 1.269 36.789 -11.186 1.00 93.50 310 ARG A N 1
ATOM 2469 C CA . ARG A 1 310 ? 2.583 37.105 -11.775 1.00 93.50 310 ARG A CA 1
ATOM 2470 C C . ARG A 1 310 ? 3.358 35.866 -12.223 1.00 93.50 310 ARG A C 1
ATOM 2472 O O . ARG A 1 310 ? 4.532 35.995 -12.561 1.00 93.50 310 ARG A O 1
ATOM 2479 N N . ASN A 1 311 ? 2.721 34.693 -12.209 1.00 91.88 311 ASN A N 1
ATOM 2480 C CA . ASN A 1 311 ? 3.330 33.402 -12.521 1.00 91.88 311 ASN A CA 1
ATOM 2481 C C . ASN A 1 311 ? 4.637 33.150 -11.742 1.00 91.88 311 ASN A C 1
ATOM 2483 O O . ASN A 1 311 ? 5.642 32.715 -12.301 1.00 91.88 311 ASN A O 1
ATOM 2487 N N . GLN A 1 312 ? 4.642 33.505 -10.453 1.00 92.69 312 GLN A N 1
ATOM 2488 C CA . GLN A 1 312 ? 5.776 33.293 -9.555 1.00 92.69 312 GLN A CA 1
ATOM 2489 C C . GLN A 1 312 ? 5.516 32.097 -8.643 1.00 92.69 312 GLN A C 1
ATOM 2491 O O . GLN A 1 312 ? 4.415 31.941 -8.119 1.00 92.69 312 GLN A O 1
ATOM 2496 N N . GLU A 1 313 ? 6.554 31.300 -8.411 1.00 87.94 313 GLU A N 1
ATOM 2497 C CA . GLU A 1 313 ? 6.500 30.157 -7.503 1.00 87.94 313 GLU A CA 1
ATOM 2498 C C . GLU A 1 313 ? 6.337 30.614 -6.041 1.00 87.94 313 GLU A C 1
ATOM 2500 O O . GLU A 1 313 ? 6.901 31.631 -5.616 1.00 87.94 313 GLU A O 1
ATOM 2505 N N . ILE A 1 314 ? 5.526 29.877 -5.277 1.00 91.50 314 ILE A N 1
ATOM 2506 C CA . ILE A 1 314 ? 5.275 30.103 -3.849 1.00 91.50 314 ILE A CA 1
ATOM 2507 C C . ILE A 1 314 ? 5.434 28.775 -3.127 1.00 91.50 314 ILE A C 1
ATOM 2509 O O . ILE A 1 314 ? 4.850 27.772 -3.533 1.00 91.50 314 ILE A O 1
ATOM 2513 N N . HIS A 1 315 ? 6.137 28.801 -2.000 1.00 90.44 315 HIS A N 1
ATOM 2514 C CA . HIS A 1 315 ? 6.205 27.680 -1.075 1.00 90.44 315 HIS A CA 1
ATOM 2515 C C . HIS A 1 315 ? 5.565 28.092 0.251 1.00 90.44 315 HIS A C 1
ATOM 2517 O O . HIS A 1 315 ? 5.905 29.133 0.812 1.00 90.44 315 HIS A O 1
ATOM 2523 N N . LEU A 1 316 ? 4.626 27.281 0.738 1.00 87.38 316 LEU A N 1
ATOM 2524 C CA . LEU A 1 316 ? 3.962 27.464 2.026 1.00 87.38 316 LEU A CA 1
ATOM 2525 C C . LEU A 1 316 ? 4.424 26.359 2.975 1.00 87.38 316 LEU A C 1
ATOM 2527 O O . LEU A 1 316 ? 4.326 25.178 2.643 1.00 87.38 316 LEU A O 1
ATO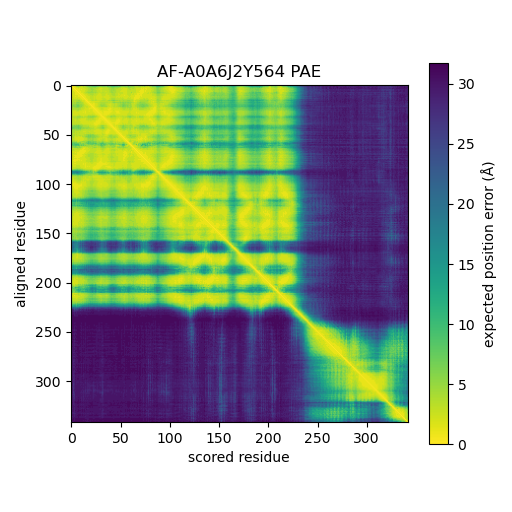M 2531 N N . LEU A 1 317 ? 4.917 26.745 4.151 1.00 88.19 317 LEU A N 1
ATOM 2532 C CA . LEU A 1 317 ? 5.277 25.821 5.222 1.00 88.19 317 LEU A CA 1
ATOM 2533 C C . LEU A 1 317 ? 4.238 25.934 6.339 1.00 88.19 317 LEU A C 1
ATOM 2535 O O . LEU A 1 317 ? 4.235 26.900 7.098 1.00 88.19 317 LEU A O 1
ATOM 2539 N N . CYS A 1 318 ? 3.357 24.942 6.433 1.00 82.12 318 CYS A N 1
ATOM 2540 C CA . CYS A 1 318 ? 2.401 24.819 7.528 1.00 82.12 318 CYS A CA 1
ATOM 2541 C C . CYS A 1 318 ? 2.989 23.890 8.593 1.00 82.12 318 CYS A C 1
ATOM 2543 O O . CYS A 1 318 ? 3.225 22.713 8.323 1.00 82.12 318 CYS A O 1
ATOM 2545 N N . VAL A 1 319 ? 3.235 24.417 9.791 1.00 80.94 319 VAL A N 1
ATOM 2546 C CA . VAL A 1 319 ? 3.757 23.642 10.922 1.00 80.94 319 VAL A CA 1
ATOM 2547 C C . VAL A 1 319 ? 2.612 23.360 11.888 1.00 80.94 319 VAL A C 1
ATOM 2549 O O . VAL A 1 319 ? 2.090 24.282 12.506 1.00 80.94 319 VAL A O 1
ATOM 2552 N N . ASP A 1 320 ? 2.234 22.089 12.017 1.00 76.81 320 ASP A N 1
ATOM 2553 C CA . ASP A 1 320 ? 1.265 21.636 13.016 1.00 76.81 320 ASP A CA 1
ATOM 2554 C C . ASP A 1 320 ? 2.001 21.119 14.262 1.00 76.81 320 ASP A C 1
ATOM 2556 O O . ASP A 1 320 ? 2.722 20.114 14.225 1.00 76.81 320 ASP A O 1
ATOM 2560 N N . LEU A 1 321 ? 1.870 21.845 15.373 1.00 69.19 321 LEU A N 1
ATOM 2561 C CA . LEU A 1 321 ? 2.532 21.521 16.631 1.00 69.19 321 LEU A CA 1
ATOM 2562 C C . LEU A 1 321 ? 1.601 20.675 17.510 1.00 69.19 321 LEU A C 1
ATOM 2564 O O . LEU A 1 321 ? 0.880 21.191 18.354 1.00 69.19 321 LEU A O 1
ATOM 2568 N N . LYS A 1 322 ? 1.714 19.350 17.391 1.00 55.88 322 LYS A N 1
ATOM 2569 C CA . LYS A 1 322 ? 0.927 18.345 18.142 1.00 55.88 322 LYS A CA 1
ATOM 2570 C C . LYS A 1 322 ? 1.081 18.372 19.679 1.00 55.88 322 LYS A C 1
ATOM 2572 O O . LYS A 1 322 ? 0.387 17.655 20.389 1.00 55.88 322 LYS A O 1
ATOM 2577 N N . LYS A 1 323 ? 2.065 19.096 20.226 1.00 54.41 323 LYS A N 1
ATOM 2578 C CA . LYS A 1 323 ? 2.519 18.945 21.628 1.00 54.41 323 LYS A CA 1
ATOM 2579 C C . LYS A 1 323 ? 2.091 20.028 22.635 1.00 54.41 323 LYS A C 1
ATOM 2581 O O . LYS A 1 323 ? 1.980 19.655 23.799 1.00 54.41 323 LYS A O 1
ATOM 2586 N N . PRO A 1 324 ? 1.856 21.306 22.282 1.00 53.44 324 PRO A N 1
ATOM 2587 C CA . PRO A 1 324 ? 1.498 22.313 23.287 1.00 53.44 324 PRO A CA 1
ATOM 2588 C C . PRO A 1 324 ? -0.006 22.399 23.584 1.00 53.44 324 PRO A C 1
ATOM 2590 O O . PRO A 1 324 ? -0.373 22.743 24.702 1.00 53.44 324 PRO A O 1
ATOM 2593 N N . TYR A 1 325 ? -0.874 22.083 22.615 1.00 52.12 325 TYR A N 1
ATOM 2594 C CA . TYR A 1 325 ? -2.306 22.411 22.704 1.00 52.12 325 TYR A CA 1
ATOM 2595 C C . TYR A 1 325 ? -3.237 21.194 22.854 1.00 52.12 325 TYR A C 1
ATOM 2597 O O . TYR A 1 325 ? -4.326 21.333 23.403 1.00 52.12 325 TYR A O 1
ATOM 2605 N N . ASP A 1 326 ? -2.795 19.993 22.463 1.00 53.97 326 ASP A N 1
ATOM 2606 C CA . ASP A 1 326 ? -3.636 18.780 22.472 1.00 53.97 326 ASP A CA 1
ATOM 2607 C C . ASP A 1 326 ? -3.517 17.942 23.757 1.00 53.97 326 ASP A C 1
ATOM 2609 O O . ASP A 1 326 ? -4.189 16.922 23.919 1.00 53.97 326 ASP A O 1
ATOM 2613 N N . SER A 1 327 ? -2.606 18.289 24.668 1.00 60.97 327 SER A N 1
ATOM 2614 C CA . SER A 1 327 ? -2.305 17.467 25.848 1.00 60.97 327 SER A CA 1
ATOM 2615 C C . SER A 1 327 ? -1.895 18.325 27.038 1.00 60.97 327 SER A C 1
ATOM 2617 O O . SER A 1 327 ? -0.715 18.449 27.356 1.00 60.97 327 SER A O 1
ATOM 2619 N N . VAL A 1 328 ? -2.884 18.897 27.724 1.00 63.25 328 VAL A N 1
ATOM 2620 C CA . VAL A 1 328 ? -2.678 19.512 29.041 1.00 63.25 328 VAL A CA 1
ATOM 2621 C C . VAL A 1 328 ? -2.486 18.387 30.071 1.00 63.25 328 VAL A C 1
ATOM 2623 O O . VAL A 1 328 ? -3.395 17.567 30.234 1.00 63.25 328 VAL A O 1
ATOM 2626 N N . PRO A 1 329 ? -1.341 18.297 30.776 1.00 66.25 329 PRO A N 1
ATOM 2627 C CA . PRO A 1 329 ? -1.135 17.283 31.806 1.00 66.25 329 PRO A CA 1
ATOM 2628 C C . PRO A 1 329 ? -2.077 17.550 32.985 1.00 66.25 329 PRO A C 1
ATOM 2630 O O . PRO A 1 329 ? -1.805 18.409 33.823 1.00 66.25 329 PRO A O 1
ATOM 2633 N N . GLN A 1 330 ? -3.195 16.821 33.051 1.00 69.25 330 GLN A N 1
ATOM 2634 C CA . GLN A 1 330 ? -4.231 17.048 34.067 1.00 69.25 330 GLN A CA 1
ATOM 2635 C C . GLN A 1 330 ? -3.683 16.931 35.495 1.00 69.25 330 GLN A C 1
ATOM 2637 O O . GLN A 1 330 ? -4.079 17.704 36.357 1.00 69.25 330 GLN A O 1
ATOM 2642 N N . SER A 1 331 ? -2.722 16.033 35.735 1.00 74.06 331 SER A N 1
ATOM 2643 C CA . SER A 1 331 ? -2.067 15.889 37.040 1.00 74.06 331 SER A CA 1
ATOM 2644 C C . SER A 1 331 ? -1.356 17.166 37.495 1.00 74.06 331 SER A C 1
ATOM 2646 O O . SER A 1 331 ? -1.518 17.572 38.638 1.00 74.06 331 SER A O 1
ATOM 2648 N N . LYS A 1 332 ? -0.638 17.849 36.593 1.00 73.38 332 LYS A N 1
ATOM 2649 C CA . LYS A 1 332 ? 0.041 19.115 36.911 1.00 73.38 332 LYS A CA 1
ATOM 2650 C C . LYS A 1 332 ? -0.937 20.264 37.136 1.00 73.38 332 LYS A C 1
ATOM 2652 O O . LYS A 1 332 ? -0.658 21.159 37.925 1.00 73.38 332 LYS A O 1
ATOM 2657 N N . LEU A 1 333 ? -2.076 20.243 36.440 1.00 68.19 333 LEU A N 1
ATOM 2658 C CA . LEU A 1 333 ? -3.141 21.223 36.644 1.00 68.19 333 LEU A CA 1
ATOM 2659 C C . LEU A 1 333 ? -3.732 21.097 38.058 1.00 68.19 333 LEU A C 1
ATOM 2661 O O . LEU A 1 333 ? -3.947 22.105 38.725 1.00 68.19 333 LEU A O 1
ATOM 2665 N N . TRP A 1 334 ? -3.946 19.861 38.522 1.00 73.94 334 TRP A N 1
ATOM 2666 C CA . TRP A 1 334 ? -4.422 19.585 39.879 1.00 73.94 334 TRP A CA 1
ATOM 2667 C C . TRP A 1 334 ? -3.394 19.962 40.948 1.00 73.94 334 TRP A C 1
ATOM 2669 O O . TRP A 1 334 ? -3.764 20.644 41.897 1.00 73.94 334 TRP A O 1
ATOM 2679 N N . GLU A 1 335 ? -2.111 19.633 40.758 1.00 78.75 335 GLU A N 1
ATOM 2680 C CA . GLU A 1 335 ? -1.031 20.062 41.665 1.00 78.75 335 GLU A CA 1
ATOM 2681 C C . GLU A 1 335 ? -0.965 21.594 41.800 1.00 78.75 335 GLU A C 1
ATOM 2683 O O . GLU A 1 335 ? -0.852 22.120 42.906 1.00 78.75 335 GLU A O 1
ATOM 2688 N N . ALA A 1 336 ? -1.082 22.330 40.689 1.00 69.94 336 ALA A N 1
ATOM 2689 C CA . ALA A 1 336 ? -1.066 23.793 40.702 1.00 69.94 336 ALA A CA 1
ATOM 2690 C C . ALA A 1 336 ? -2.300 24.403 41.393 1.00 69.94 336 ALA A C 1
ATOM 2692 O O . ALA A 1 336 ? -2.193 25.446 42.043 1.00 69.94 336 ALA A O 1
ATOM 2693 N N . LEU A 1 337 ? -3.469 23.766 41.262 1.00 68.19 337 LEU A N 1
ATOM 2694 C CA . LEU A 1 337 ? -4.690 24.179 41.957 1.00 68.19 337 LEU A CA 1
ATOM 2695 C C . LEU A 1 337 ? -4.606 23.891 43.462 1.00 68.19 337 LEU A C 1
ATOM 2697 O O . LEU A 1 337 ? -4.962 24.760 44.251 1.00 68.19 337 LEU A O 1
ATOM 2701 N N . GLU A 1 338 ? -4.093 22.729 43.870 1.00 74.25 338 GLU A N 1
ATOM 2702 C CA . GLU A 1 338 ? -3.892 22.386 45.287 1.00 74.25 338 GLU A CA 1
ATOM 2703 C C . GLU A 1 338 ? -2.866 23.302 45.966 1.00 74.25 338 GLU A C 1
ATOM 2705 O O . GLU A 1 338 ? -3.065 23.706 47.111 1.00 74.25 338 GLU A O 1
ATOM 2710 N N . HIS A 1 339 ? -1.803 23.690 45.256 1.00 68.81 339 HIS A N 1
ATOM 2711 C CA . HIS A 1 339 ? -0.764 24.569 45.798 1.00 68.81 339 HIS A CA 1
ATOM 2712 C C . HIS A 1 339 ? -1.238 26.011 46.054 1.00 68.81 339 HIS A C 1
ATOM 2714 O O . HIS A 1 339 ? -0.636 26.699 46.866 1.00 68.81 339 HIS A O 1
ATOM 2720 N N . ASN A 1 340 ? -2.308 26.464 45.389 1.00 58.59 340 ASN A N 1
ATOM 2721 C CA . ASN A 1 340 ? -2.878 27.813 45.543 1.00 58.59 340 ASN A CA 1
ATOM 2722 C C . ASN A 1 340 ? -4.125 27.866 46.452 1.00 58.59 340 ASN A C 1
ATOM 2724 O O . ASN A 1 340 ? -4.727 28.931 46.602 1.00 58.59 340 ASN A O 1
ATOM 2728 N N . ILE A 1 341 ? -4.566 26.725 46.995 1.00 55.06 341 ILE A N 1
ATOM 2729 C CA . ILE A 1 341 ? -5.713 26.630 47.920 1.00 55.06 341 ILE A CA 1
ATOM 2730 C C . ILE A 1 341 ? -5.260 26.596 49.397 1.00 55.06 341 ILE A C 1
ATOM 2732 O O . ILE A 1 341 ? -6.081 26.844 50.282 1.00 55.06 341 ILE A O 1
ATOM 2736 N N . ASN A 1 342 ? -3.968 26.370 49.662 1.00 38.12 342 ASN A N 1
ATOM 2737 C CA . ASN A 1 342 ? -3.313 26.601 50.959 1.00 38.12 342 ASN A CA 1
ATOM 2738 C C . ASN A 1 342 ? -2.541 27.921 50.940 1.00 38.12 342 ASN A C 1
ATOM 2740 O O . ASN A 1 342 ? -2.393 28.514 52.033 1.00 38.12 342 ASN A O 1
#

Organism: Sitophilus oryzae (NCBI:txid7048)

Mean predicted aligned error: 17.11 Å

Radius of gyration: 32.28 Å; Cα contacts (8 Å, |Δi|>4): 533; chains: 1; bounding box: 80×56×91 Å

InterPro domains:
  IPR003599 Immunoglobulin domain subtype [SM00409] (1-104)
  IPR003599 Immunoglobulin domain subtype [SM00409] (115-225)
  IPR007110 Immunoglobulin-like domain [PS50835] (1-102)
  IPR007110 Immunoglobulin-like domain [PS50835] (111-201)
  IPR013106 Immunoglobulin V-set domain [PF07686] (5-91)
  IPR013162 CD80-like, immunoglobulin C2-set 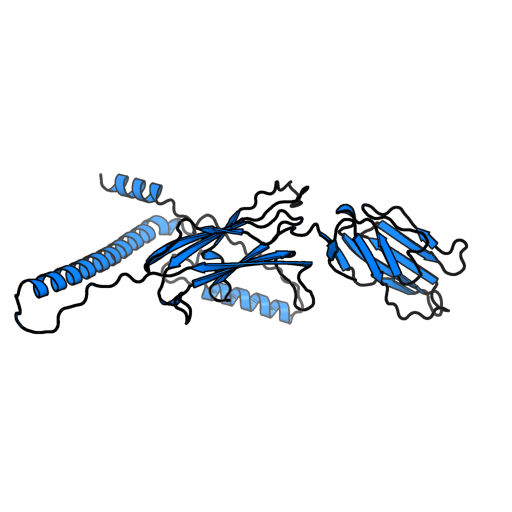[PF08205] (119-159)
  IPR013783 Immunoglobulin-like fold [G3DSA:2.60.40.10] (2-105)
  IPR013783 Immunoglobulin-like fold [G3DSA:2.60.40.10] (106-216)
  IPR036179 Immunoglobulin-like domain superfamily [SSF48726] (4-89)

Secondary structure (DSSP, 8-state):
--SEEETT-EEEEE------TTTEEEEEEEETTEEEEEEETT-SSSEEE--BTTBB--TTSB-SSEEEEES--GGG-EEEEEEEEE-SSS-EEEEPPPEEEEEEB--SSPPEEEES-S-EETT-EEEEEEEPPPBBSPPEEEEEETTEEPPGGGEEEEE-S---TTS--SS-B-EEEEEEEE--GGGS-TTSEEEEEEEEEESS---TT---SEEEEEEEEEEEEP--PPPPPPS-S---THHHHHHHHHHHHHHHHHHHHHHHHHHHHHHHHHHHGGGS-TT--TT-TT--THHHHHHHHHHHHHHHTTT----------TTTSS---HHHHHHHHHHTT-

Foldseek 3Di:
DAQEDEAQAKDKDFDDDPDDPVFWAKKWKDFVPDTAKIAGPPDVVRMDGDDQQFWDFDPVQDDRTMHMTGNGDQSNWGWIKMKTFTPPPHTDIDIDDIHTHGYKHAFPDFWDKDWPDQAAEAQDKTKIKIKTGFMVVAWDKFKDKVNHTDDCVQKDKDWPFDQDPVRGGPGGTMIMMMGIDGHHQVSQDPVQKIKIKIKTFVPHDDDPPDDTPYIHMDIDIHHYDYPPDPDDDDDDDDDDVPPVVVVVVVVVVVVVVVVVVVVVVVVVLVVCCVVCVVVDDPPDQPSDPPRDCPVVVVVVVVVVVVCVVVVHDDDDDDDDDPPPPVDDPVVVVVVVVVVVVD

Sequence (342 aa):
MPRYAVKGGSVTLRCNYSVKPEHLHKVEWLKGEDKLVQYVKGRKPAFRAWEIPGAKLHKDHYDEKHIRLSNLTFAASGSYYCIVSMETPSIFTKDSESKDLTIIDPQEYDPKITFEKETYFVGETLKANCTTAPAKPPPHITWLMNDEKVRDSLTKSYSNGIVHGHGYFETKAPSIKQLSIEVSQLHAGEDGRLRLTCVATIPGYVSKDSDYADIRNSTALIEILEIESPALPSPVEAASSSQFLRFHVILLVILVLTTYQLVYGKLVKKRIEEEYWDMEAEEQAGFRAGRCTVDHLFTLTQIIEKKMARNQEIHLLCVDLKKPYDSVPQSKLWEALEHNIN

Nearest PDB structures (foldseek):
  4of8-assembly2_B  TM=5.155E-01  e=2.776E-10  Drosophila melanogaster
  6dbd-assembly3_C  TM=7.774E-01  e=1.698E-04  Lama glama
  6umu-assembly1_A  TM=6.857E-01  e=1.049E-04  Homo sapiens
  2ak4-assembly4_T  TM=4.824E-01  e=3.801E-06  Homo sapiens
  8ryq-assembly1_D  TM=5.217E-01  e=1.371E-04  Homo sapiens

pLDDT: mean 83.47, std 14.55, range [35.38, 98.31]

Solvent-accessible surface area (backbone atoms only — not comparable to full-atom values): 19941 Å² total; per-residue (Å²): 110,68,53,60,45,53,56,61,34,67,51,65,44,67,54,91,72,86,75,51,80,90,27,47,38,35,33,36,35,32,48,74,89,47,65,39,38,37,38,38,66,95,46,90,73,38,64,49,74,51,87,46,66,33,37,45,76,55,86,88,32,51,60,91,43,36,40,36,41,28,57,29,35,66,62,50,36,48,40,31,34,38,36,44,31,32,58,54,97,52,78,44,74,48,70,51,80,74,42,56,30,42,46,31,42,68,62,83,52,59,38,46,77,48,62,84,63,89,69,48,44,64,73,38,76,50,48,38,38,36,39,43,36,49,10,28,71,55,39,33,75,45,52,23,49,74,86,39,77,57,63,67,89,41,44,49,79,47,76,78,56,70,67,48,102,82,74,54,65,90,60,65,22,38,27,34,39,34,39,53,46,71,39,46,78,86,57,38,42,100,85,48,31,31,42,42,33,44,36,37,22,32,61,74,73,66,56,98,92,57,72,68,77,39,77,38,55,36,74,47,79,39,58,58,43,75,81,79,71,80,80,78,76,78,98,71,90,78,93,60,83,66,59,67,55,52,55,54,50,52,54,50,50,52,54,50,50,54,50,49,52,54,51,50,52,52,52,51,50,51,50,48,54,69,73,42,57,89,76,57,61,86,88,58,33,73,100,41,91,96,48,59,60,61,65,59,51,50,52,52,49,54,52,51,54,58,33,56,76,65,76,46,92,83,86,85,85,87,83,83,73,77,67,80,78,78,57,77,62,62,69,60,55,50,53,56,52,58,67,71,75,111